Protein AF-A0PUN0-F1 (afdb_monomer)

Secondary structure (DSSP, 8-state):
----HHHHHHHHHHTHHHHHHHHHHHHHHHHHHHHHHHHHHT-S---HHHHHHHHHHHHHHHHHHHHHHHHHHTSSSTTHHHHHHHHHHHHHHHHHHHHHHHHHHHH-TTTS-TTHHHHHHHHHHHHHHHHHHHHHHHHHHHHT-HHHHHHHHHHHHHHHHHHHHHHHHHHTTSSSTTSSS--

Mean predicted aligned error: 10.59 Å

Foldseek 3Di:
DDPDPVVVVVVCVVCVLLVLLVVLLVLLLVLLVVLVVLLQVQWPDDDPVLVVLVVVLVVLSVCLNVLSNQCSVPLDDPCNLVSLLSNLVSLLSNLQSQLVSLVVCLVPCNTGPPVSSVVSVVSNVVSVVLSVVSVVLSVVCSPPPSNVSVVVSSVSSVVSSVVVVVCVVVVVVPPVVPPPPPD

Sequence (183 aa):
MPESSNDLGGALLRSWPAFLAYLVSFVFIGSSWLAHTRLTVALVTADEVFNTMNLLLLLLVTFLPFSSALMSHYLVGPGQRLAVGLFGVNVTLATAASAVLASYGRHKSELSSAKDRATLAEIAQSRWMFSALMGLSVVVVVLLLPSVAVAFYLLLSALMLMRPLRILTLGGRRQDDTGENGA

pLDDT: mean 74.92, std 11.13, range [45.47, 91.62]

Nearest PDB structures (foldseek):
  5vre-assembly1_D  TM=8.981E-01  e=1.022E-04  Chamaesiphon minutus PCC 6605
  3ma9-assembly1_A  TM=4.683E-01  e=5.829E-01  Human immunodeficiency virus 1
  8zrk-assembly1_R  TM=5.215E-01  e=7.867E-01  Homo sapiens
  8jmt-assembly1_A  TM=3.632E-01  e=8.695E-01  Homo sapiens

InterPro domains:
  IPR010617 Endosomal/lysosomal proton channel TMEM175-like [PF06736] (5-65)

Organism: Mycobacterium ulcerans (strain Agy99) (NCBI:txid362242)

Radius of gyration: 20.22 Å; Cα contacts (8 Å, |Δi|>4): 154; chains: 1; bounding box: 58×39×68 Å

Solvent-accessible surface area (backbone atoms only — not comparable to full-atom values): 9705 Å² total; per-residue (Å²): 132,87,83,51,71,70,55,55,53,53,50,51,64,72,40,45,62,56,53,51,38,48,52,53,38,52,47,47,48,50,48,50,48,56,51,47,52,56,52,56,71,45,38,78,52,82,55,74,65,58,53,53,53,46,50,57,30,48,52,37,52,69,43,40,57,57,31,36,50,46,24,55,72,26,64,73,63,94,56,25,51,59,25,47,39,49,29,34,50,43,54,19,49,31,32,39,44,51,15,48,53,27,49,50,43,42,70,40,65,83,23,24,52,83,80,38,32,58,58,28,46,53,52,15,51,56,24,42,54,50,17,51,55,37,48,51,45,38,58,53,21,61,74,72,44,58,71,61,36,54,58,49,53,52,50,53,51,55,55,59,48,51,58,64,52,52,51,60,66,54,59,68,65,66,66,66,78,75,70,78,86,82,128

Structure (mmCIF, N/CA/C/O backbone):
data_AF-A0PUN0-F1
#
_entry.id   AF-A0PUN0-F1
#
loop_
_atom_site.group_PDB
_atom_site.id
_atom_site.type_symbol
_atom_site.label_atom_id
_atom_site.label_alt_id
_atom_site.label_comp_id
_atom_site.label_asym_id
_atom_site.label_entity_id
_atom_site.label_seq_id
_atom_site.pdbx_PDB_ins_code
_atom_site.Cartn_x
_atom_site.Cartn_y
_atom_site.Cartn_z
_atom_site.occupancy
_atom_site.B_iso_or_equiv
_atom_site.auth_seq_id
_atom_site.auth_comp_id
_atom_site.auth_asym_id
_atom_site.auth_atom_id
_atom_site.pdbx_PDB_model_num
ATOM 1 N N . MET A 1 1 ? 37.639 -19.410 -11.814 1.00 45.47 1 MET A N 1
ATOM 2 C CA . MET A 1 1 ? 38.134 -18.142 -12.396 1.00 45.47 1 MET A CA 1
ATOM 3 C C . MET A 1 1 ? 37.864 -17.037 -11.379 1.00 45.47 1 MET A C 1
ATOM 5 O O . MET A 1 1 ? 36.827 -17.131 -10.732 1.00 45.47 1 MET A O 1
ATOM 9 N N . PRO A 1 2 ? 38.784 -16.087 -11.135 1.00 46.28 2 PRO A N 1
ATOM 10 C CA . PRO A 1 2 ? 38.632 -15.110 -10.062 1.00 46.28 2 PRO A CA 1
ATOM 11 C C . PRO A 1 2 ? 37.695 -13.985 -10.521 1.00 46.28 2 PRO A C 1
ATOM 13 O O . PRO A 1 2 ? 38.111 -13.071 -11.226 1.00 46.28 2 PRO A O 1
ATOM 16 N N . GLU A 1 3 ? 36.423 -14.072 -10.141 1.00 54.97 3 GLU A N 1
ATOM 17 C CA . GLU A 1 3 ? 35.443 -12.988 -10.272 1.00 54.97 3 GLU A CA 1
ATOM 18 C C . GLU A 1 3 ? 35.856 -11.867 -9.310 1.00 54.97 3 GLU A C 1
ATOM 20 O O . GLU A 1 3 ? 35.569 -11.883 -8.112 1.00 54.97 3 GLU A O 1
ATOM 25 N N . SER A 1 4 ? 36.675 -10.951 -9.823 1.00 56.03 4 SER A N 1
ATOM 26 C CA . SER A 1 4 ? 37.220 -9.827 -9.072 1.00 56.03 4 SER A CA 1
ATOM 27 C C . SER A 1 4 ? 36.092 -8.961 -8.507 1.00 56.03 4 SER A C 1
ATOM 29 O O . SER A 1 4 ? 35.119 -8.664 -9.192 1.00 56.03 4 SER A O 1
ATOM 31 N N . SER A 1 5 ? 36.251 -8.494 -7.276 1.00 57.38 5 SER A N 1
ATOM 32 C CA . SER A 1 5 ? 35.376 -7.548 -6.570 1.00 57.38 5 SER A CA 1
ATOM 33 C C . SER A 1 5 ? 34.945 -6.311 -7.387 1.00 57.38 5 SER A C 1
ATOM 35 O O . SER A 1 5 ? 33.897 -5.731 -7.101 1.00 57.38 5 SER A O 1
ATOM 37 N N . ASN A 1 6 ? 35.697 -5.939 -8.430 1.00 57.78 6 ASN A N 1
ATOM 38 C CA . ASN A 1 6 ? 35.328 -4.893 -9.391 1.00 57.78 6 ASN A CA 1
ATOM 39 C C . ASN A 1 6 ? 34.120 -5.253 -10.275 1.00 57.78 6 ASN A C 1
ATOM 41 O O . ASN A 1 6 ? 33.371 -4.355 -10.661 1.00 57.78 6 ASN A O 1
ATOM 45 N N . ASP A 1 7 ? 33.890 -6.534 -10.565 1.00 68.50 7 ASP A N 1
ATOM 46 C CA . ASP A 1 7 ? 32.735 -6.974 -11.354 1.00 68.50 7 ASP A CA 1
ATOM 47 C C . ASP A 1 7 ? 31.463 -7.039 -10.495 1.00 68.50 7 ASP A C 1
ATOM 49 O O . ASP A 1 7 ? 30.387 -6.636 -10.934 1.00 68.50 7 ASP A O 1
ATOM 53 N N . LEU A 1 8 ? 31.601 -7.395 -9.210 1.00 71.38 8 LEU A N 1
ATOM 54 C CA . LEU A 1 8 ? 30.494 -7.360 -8.250 1.00 71.38 8 LEU A CA 1
ATOM 55 C C . LEU A 1 8 ? 29.984 -5.927 -8.033 1.00 71.38 8 LEU A C 1
ATOM 57 O O . LEU A 1 8 ? 28.776 -5.692 -8.037 1.00 71.38 8 LEU A O 1
ATOM 61 N N . GLY A 1 9 ? 30.896 -4.956 -7.898 1.00 74.69 9 GLY A N 1
ATOM 62 C CA . GLY A 1 9 ? 30.543 -3.538 -7.791 1.00 74.69 9 GLY A CA 1
ATOM 63 C C . GLY A 1 9 ? 29.802 -3.028 -9.031 1.00 74.69 9 GLY A C 1
ATOM 64 O O . GLY A 1 9 ? 28.746 -2.405 -8.908 1.00 74.69 9 GLY A O 1
ATOM 65 N N . GLY A 1 10 ? 30.293 -3.358 -10.230 1.00 76.25 10 GLY A N 1
ATOM 66 C CA . GLY A 1 10 ? 29.625 -3.031 -11.494 1.00 76.25 10 GLY A CA 1
ATOM 67 C C . GLY A 1 10 ? 28.279 -3.746 -11.684 1.00 76.25 10 GLY A C 1
ATOM 68 O O . GLY A 1 10 ? 27.340 -3.172 -12.241 1.00 76.25 10 GLY A O 1
ATOM 69 N N . ALA A 1 11 ? 28.143 -4.983 -11.205 1.00 70.69 11 ALA A N 1
ATOM 70 C CA . ALA A 1 11 ? 26.890 -5.738 -11.215 1.00 70.69 11 ALA A CA 1
ATOM 71 C C . ALA A 1 11 ? 25.849 -5.155 -10.241 1.00 70.69 11 ALA A C 1
ATOM 73 O O . ALA A 1 11 ? 24.676 -5.030 -10.605 1.00 70.69 11 ALA A O 1
ATOM 74 N N . LEU A 1 12 ? 26.269 -4.717 -9.049 1.00 71.69 12 LEU A N 1
ATOM 75 C CA . LEU A 1 12 ? 25.433 -3.983 -8.088 1.00 71.69 12 LEU A CA 1
ATOM 76 C C . LEU A 1 12 ? 24.961 -2.645 -8.662 1.00 71.69 12 LEU A C 1
ATOM 78 O O . LEU A 1 12 ? 23.770 -2.340 -8.606 1.00 71.69 12 LEU A O 1
ATOM 82 N N . LEU A 1 13 ? 25.869 -1.888 -9.286 1.00 76.75 13 LEU A N 1
ATOM 83 C CA . LEU A 1 13 ? 25.542 -0.640 -9.978 1.00 76.75 13 LEU A CA 1
ATOM 84 C C . LEU A 1 13 ? 24.578 -0.858 -11.143 1.00 76.75 13 LEU A C 1
ATOM 86 O O . LEU A 1 13 ? 23.708 -0.026 -11.336 1.00 76.75 13 LEU A O 1
ATOM 90 N N . ARG A 1 14 ? 24.660 -1.964 -11.891 1.00 77.31 14 ARG A N 1
ATOM 91 C CA . ARG A 1 14 ? 23.664 -2.308 -12.929 1.00 77.31 14 ARG A CA 1
ATOM 92 C C . ARG A 1 14 ? 22.321 -2.765 -12.348 1.00 77.31 14 ARG A C 1
ATOM 94 O O . ARG A 1 14 ? 21.286 -2.547 -12.970 1.00 77.31 14 ARG A O 1
ATOM 101 N N . SER A 1 15 ? 22.326 -3.334 -11.144 1.00 75.94 15 SER A N 1
ATOM 102 C CA . SER A 1 15 ? 21.133 -3.837 -10.443 1.00 75.94 15 SER A CA 1
ATOM 103 C C . SER A 1 15 ? 20.442 -2.787 -9.563 1.00 75.94 15 SER A C 1
ATOM 105 O O . SER A 1 15 ? 19.455 -3.091 -8.889 1.00 75.94 15 SER A O 1
ATOM 107 N N . TRP A 1 16 ? 20.917 -1.538 -9.577 1.00 75.94 16 TRP A N 1
ATOM 108 C CA . TRP A 1 16 ? 20.378 -0.445 -8.766 1.00 75.94 16 TRP A CA 1
ATOM 109 C C . TRP A 1 16 ? 18.847 -0.242 -8.869 1.00 75.94 16 TRP A C 1
ATOM 111 O O . TRP A 1 16 ? 18.239 0.028 -7.829 1.00 75.94 16 TRP A O 1
ATOM 121 N N . PRO A 1 17 ? 18.166 -0.434 -10.026 1.00 70.88 17 PRO A N 1
ATOM 122 C CA . PRO A 1 17 ? 16.714 -0.267 -10.107 1.00 70.88 17 PRO A CA 1
ATOM 123 C C . PRO A 1 17 ? 15.969 -1.396 -9.388 1.00 70.88 17 PRO A C 1
ATOM 125 O O . PRO A 1 17 ? 14.925 -1.165 -8.780 1.00 70.88 17 PRO A O 1
ATOM 128 N N . ALA A 1 18 ? 16.520 -2.614 -9.416 1.00 71.94 18 ALA A N 1
ATOM 129 C CA . ALA A 1 18 ? 15.968 -3.755 -8.694 1.00 71.94 18 ALA A CA 1
ATOM 130 C C . ALA A 1 18 ? 16.114 -3.565 -7.178 1.00 71.94 18 ALA A C 1
ATOM 132 O O . ALA A 1 18 ? 15.170 -3.826 -6.433 1.00 71.94 18 ALA A O 1
ATOM 133 N N . PHE A 1 19 ? 17.251 -3.028 -6.723 1.00 75.44 19 PHE A N 1
ATOM 134 C CA . PHE A 1 19 ? 17.443 -2.662 -5.318 1.00 75.44 19 PHE A CA 1
ATOM 135 C C . PHE A 1 19 ? 16.469 -1.562 -4.867 1.00 75.44 19 PHE A C 1
ATOM 137 O O . PHE A 1 19 ? 15.871 -1.667 -3.795 1.00 75.44 19 PHE A O 1
ATOM 144 N N . LEU A 1 20 ? 16.238 -0.541 -5.701 1.00 71.12 20 LEU A N 1
ATOM 145 C CA . LEU A 1 20 ? 15.250 0.506 -5.426 1.00 71.12 20 LEU A CA 1
ATOM 146 C C . LEU A 1 20 ? 13.829 -0.074 -5.315 1.00 71.12 20 LEU A C 1
ATOM 148 O O . LEU A 1 20 ? 13.101 0.247 -4.375 1.00 71.12 20 LEU A O 1
ATOM 152 N N . ALA A 1 21 ? 13.444 -0.958 -6.241 1.00 70.38 21 ALA A N 1
ATOM 153 C CA . ALA A 1 21 ? 12.147 -1.634 -6.224 1.00 70.38 21 ALA A CA 1
ATOM 154 C C . ALA A 1 21 ? 11.970 -2.514 -4.975 1.00 70.38 21 ALA A C 1
ATOM 156 O O . ALA A 1 21 ? 10.902 -2.501 -4.353 1.00 70.38 21 ALA A O 1
ATOM 157 N N . TYR A 1 22 ? 13.024 -3.227 -4.567 1.00 76.75 22 TYR A N 1
ATOM 158 C CA . TYR A 1 22 ? 13.056 -3.973 -3.310 1.00 76.75 22 TYR A CA 1
ATOM 159 C C . TYR A 1 22 ? 12.836 -3.051 -2.105 1.00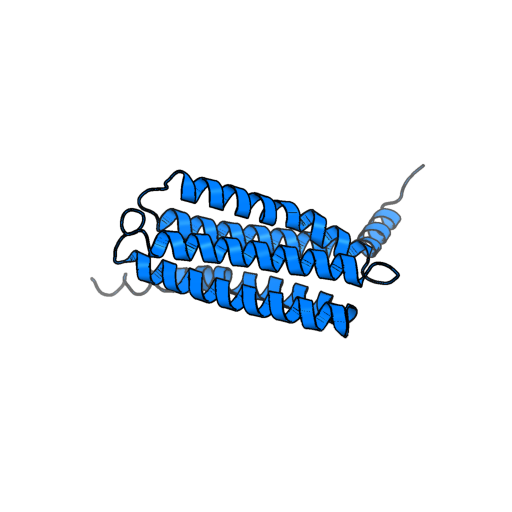 76.75 22 TYR A C 1
ATOM 161 O O . TYR A 1 22 ? 11.940 -3.306 -1.298 1.00 76.75 22 TYR A O 1
ATOM 169 N N . LEU A 1 23 ? 13.588 -1.949 -2.010 1.00 74.75 23 LEU A N 1
ATOM 170 C CA . LEU A 1 23 ? 13.484 -1.004 -0.897 1.00 74.75 23 LEU A CA 1
ATOM 171 C C . LEU A 1 23 ? 12.075 -0.407 -0.799 1.00 74.75 23 LEU A C 1
ATOM 173 O O . LEU A 1 23 ? 11.497 -0.368 0.284 1.00 74.75 23 LEU A O 1
ATOM 177 N N . VAL A 1 24 ? 11.484 -0.010 -1.927 1.00 70.00 24 VAL A N 1
ATOM 178 C CA . VAL A 1 24 ? 10.106 0.511 -1.985 1.00 70.00 24 VAL A CA 1
ATOM 179 C C . VAL A 1 24 ? 9.090 -0.538 -1.540 1.00 70.00 24 VAL A C 1
ATOM 181 O O . VAL A 1 24 ? 8.163 -0.223 -0.793 1.00 70.00 24 VAL A O 1
ATOM 184 N N . SER A 1 25 ? 9.275 -1.791 -1.954 1.00 70.19 25 SER A N 1
ATOM 185 C CA . SER A 1 25 ? 8.401 -2.895 -1.544 1.00 70.19 25 SER A CA 1
ATOM 186 C C . SER A 1 25 ? 8.483 -3.127 -0.038 1.00 70.19 25 SER A C 1
ATOM 188 O O . SER A 1 25 ? 7.451 -3.190 0.627 1.00 70.19 25 SER A O 1
ATOM 190 N N . PHE A 1 26 ? 9.696 -3.172 0.521 1.00 78.62 26 PHE A N 1
ATOM 191 C CA . PHE A 1 26 ? 9.921 -3.306 1.961 1.00 78.62 26 PHE A CA 1
ATOM 192 C C . PHE A 1 26 ? 9.249 -2.175 2.747 1.00 78.62 26 PHE A C 1
ATOM 194 O O . PHE A 1 26 ? 8.534 -2.411 3.719 1.00 78.62 26 PHE A O 1
ATOM 201 N N . VAL A 1 27 ? 9.419 -0.943 2.275 1.00 72.50 27 VAL A N 1
ATOM 202 C CA . VAL A 1 27 ? 8.797 0.264 2.822 1.00 72.50 27 VAL A CA 1
ATOM 203 C C . VAL A 1 27 ? 7.274 0.180 2.842 1.00 72.50 27 VAL A C 1
ATOM 205 O O . VAL A 1 27 ? 6.636 0.523 3.846 1.00 72.50 27 VAL A O 1
ATOM 208 N N . PHE A 1 28 ? 6.680 -0.281 1.745 1.00 71.56 28 PHE A N 1
ATOM 209 C CA . PHE A 1 28 ? 5.236 -0.408 1.630 1.00 71.56 28 PHE A CA 1
ATOM 210 C C . PHE A 1 28 ? 4.702 -1.500 2.560 1.00 71.56 28 PHE A C 1
ATOM 212 O O . PHE A 1 28 ? 3.714 -1.283 3.271 1.00 71.56 28 PHE A O 1
ATOM 219 N N . ILE A 1 29 ? 5.372 -2.655 2.587 1.00 75.44 29 ILE A N 1
ATOM 220 C CA . ILE A 1 29 ? 5.030 -3.776 3.465 1.00 75.44 29 ILE A CA 1
ATOM 221 C C . ILE A 1 29 ? 5.124 -3.330 4.927 1.00 75.44 29 ILE A C 1
ATOM 223 O O . ILE A 1 29 ? 4.160 -3.493 5.672 1.00 75.44 29 ILE A O 1
ATOM 227 N N . GLY A 1 30 ? 6.218 -2.675 5.323 1.00 76.62 30 GLY A N 1
ATOM 228 C CA . GLY A 1 30 ? 6.406 -2.162 6.682 1.00 76.62 30 GLY A CA 1
ATOM 229 C C . GLY A 1 30 ? 5.358 -1.118 7.080 1.00 76.62 30 GLY A C 1
ATOM 230 O O . GLY A 1 30 ? 4.796 -1.183 8.172 1.00 76.62 30 GLY A O 1
ATOM 231 N N . SER A 1 31 ? 5.017 -0.194 6.179 1.00 69.06 31 SER A N 1
ATOM 232 C CA . SER A 1 31 ? 3.969 0.813 6.420 1.00 69.06 31 SER A CA 1
ATOM 233 C C . SER A 1 31 ? 2.574 0.190 6.546 1.00 69.06 31 SER A C 1
ATOM 235 O O . SER A 1 31 ? 1.749 0.650 7.341 1.00 69.06 31 SER A O 1
ATOM 237 N N . SER A 1 32 ? 2.293 -0.850 5.758 1.00 70.00 32 SER A N 1
ATOM 238 C CA . SER A 1 32 ? 1.041 -1.609 5.830 1.00 70.00 32 SER A CA 1
ATOM 239 C C . SER A 1 32 ? 0.964 -2.407 7.127 1.00 70.00 32 SER A C 1
ATOM 241 O O . SER A 1 32 ? -0.063 -2.363 7.799 1.00 70.00 32 SER A O 1
ATOM 243 N N . TRP A 1 33 ? 2.070 -3.032 7.537 1.00 77.81 33 TRP A N 1
ATOM 244 C CA . TRP A 1 33 ? 2.170 -3.757 8.799 1.00 77.81 33 TRP A CA 1
ATOM 245 C C . TRP A 1 33 ? 1.983 -2.834 10.007 1.00 77.81 33 TRP A C 1
ATOM 247 O O . TRP A 1 33 ? 1.144 -3.113 10.851 1.00 77.81 33 TRP A O 1
ATOM 257 N N . LEU A 1 34 ? 2.658 -1.680 10.057 1.00 74.44 34 LEU A N 1
ATOM 258 C CA . LEU A 1 34 ? 2.481 -0.706 11.145 1.00 74.44 34 LEU A CA 1
ATOM 259 C C . LEU A 1 34 ? 1.035 -0.209 11.264 1.00 74.44 34 LEU A C 1
ATOM 261 O O . LEU A 1 34 ? 0.526 -0.023 12.369 1.00 74.44 34 LEU A O 1
ATOM 265 N N . ALA A 1 35 ? 0.365 0.024 10.135 1.00 68.56 35 ALA A N 1
ATOM 266 C CA . ALA A 1 35 ? -1.035 0.430 10.144 1.00 68.56 35 ALA A CA 1
ATOM 267 C C . ALA A 1 35 ? -1.971 -0.709 10.551 1.00 68.56 35 ALA A C 1
ATOM 269 O O . ALA A 1 35 ? -2.920 -0.459 11.289 1.00 68.56 35 ALA A O 1
ATOM 270 N N . HIS A 1 36 ? -1.682 -1.938 10.123 1.00 73.25 36 HIS A N 1
ATOM 271 C CA . HIS A 1 36 ? -2.394 -3.121 10.584 1.00 73.25 36 HIS A CA 1
ATOM 272 C C . HIS A 1 36 ? -2.214 -3.309 12.094 1.00 73.25 36 HIS A C 1
ATOM 274 O O . HIS A 1 36 ? -3.201 -3.453 12.792 1.00 73.25 36 HIS A O 1
ATOM 280 N N . THR A 1 37 ? -1.005 -3.192 12.644 1.00 78.50 37 THR A N 1
ATOM 281 C CA . THR A 1 37 ? -0.780 -3.308 14.094 1.00 78.50 37 THR A CA 1
ATOM 282 C C . THR A 1 37 ? -1.573 -2.262 14.878 1.00 78.50 37 THR A C 1
ATOM 284 O O . THR A 1 37 ? -2.188 -2.592 15.886 1.00 78.50 37 THR A O 1
ATOM 287 N N . ARG A 1 38 ? -1.641 -1.011 14.400 1.00 71.19 38 ARG A N 1
ATOM 288 C CA . ARG A 1 38 ? -2.495 0.026 15.014 1.00 71.19 38 ARG A CA 1
ATOM 289 C C . ARG A 1 38 ? -3.979 -0.324 14.944 1.00 71.19 38 ARG A C 1
ATOM 291 O O . ARG A 1 38 ? -4.703 -0.065 15.896 1.00 71.19 38 ARG A O 1
ATOM 298 N N . LEU A 1 39 ? -4.412 -0.907 13.828 1.00 70.50 39 LEU A N 1
ATOM 299 C CA . LEU A 1 39 ? -5.765 -1.415 13.662 1.00 70.50 39 LEU A CA 1
ATOM 300 C C . LEU A 1 39 ? -6.046 -2.537 14.671 1.00 70.50 39 LEU A C 1
ATOM 302 O O . LEU A 1 39 ? -7.041 -2.467 15.373 1.00 70.50 39 LEU A O 1
ATOM 306 N N . THR A 1 40 ? -5.158 -3.527 14.789 1.00 74.00 40 THR A N 1
ATOM 307 C CA . THR A 1 40 ? -5.319 -4.671 15.696 1.00 74.00 40 THR A CA 1
ATOM 308 C C . THR A 1 40 ? -5.303 -4.255 17.164 1.00 74.00 40 THR A C 1
ATOM 310 O O . THR A 1 40 ? -6.089 -4.779 17.939 1.00 74.00 40 THR A O 1
ATOM 313 N N . VAL A 1 41 ? -4.468 -3.283 17.546 1.00 77.12 41 VAL A N 1
ATOM 314 C CA . VAL A 1 41 ? -4.442 -2.724 18.913 1.00 77.12 41 VAL A CA 1
ATOM 315 C C . VAL A 1 41 ? -5.737 -1.978 19.254 1.00 77.12 41 VAL A C 1
ATOM 317 O O . VAL A 1 41 ? -6.135 -1.948 20.413 1.00 77.12 41 VAL A O 1
ATOM 320 N N . ALA A 1 42 ? -6.408 -1.393 18.259 1.00 69.69 42 ALA A N 1
ATOM 321 C CA . ALA A 1 42 ? -7.696 -0.722 18.431 1.00 69.69 42 ALA A CA 1
ATOM 322 C C . ALA A 1 42 ? -8.898 -1.691 18.470 1.00 69.69 42 ALA A C 1
ATOM 324 O O . ALA A 1 42 ? -10.029 -1.249 18.688 1.00 69.69 42 ALA A O 1
ATOM 325 N N . LEU A 1 43 ? -8.680 -2.991 18.229 1.00 74.75 43 LEU A N 1
ATOM 326 C CA . LEU A 1 43 ? -9.730 -4.006 18.256 1.00 74.75 43 LEU A CA 1
ATOM 327 C C . LEU A 1 43 ? -9.786 -4.698 19.621 1.00 74.75 43 LEU A C 1
ATOM 329 O O . LEU A 1 43 ? -8.775 -5.152 20.148 1.00 74.75 43 LEU A O 1
ATOM 333 N N . VAL A 1 44 ? -10.995 -4.822 20.169 1.00 74.12 44 VAL A N 1
ATOM 334 C CA . VAL A 1 44 ? -11.275 -5.539 21.426 1.00 74.12 44 VAL A CA 1
ATOM 335 C C . VAL A 1 44 ? -11.395 -7.048 21.184 1.00 74.12 44 VAL A C 1
ATOM 337 O O . VAL A 1 44 ? -11.055 -7.860 22.039 1.00 74.12 44 VAL A O 1
ATOM 340 N N . THR A 1 45 ? -11.883 -7.449 20.011 1.00 74.44 45 THR A N 1
ATOM 341 C CA . THR A 1 45 ? -12.021 -8.842 19.561 1.00 74.44 45 THR A CA 1
ATOM 342 C C . THR A 1 45 ? -11.969 -8.859 18.032 1.00 74.44 45 THR A C 1
ATOM 344 O O . THR A 1 45 ? -12.287 -7.852 17.401 1.00 74.44 45 THR A O 1
ATOM 347 N N . ALA A 1 46 ? -11.552 -9.976 17.430 1.00 77.62 46 ALA A N 1
ATOM 348 C CA . ALA A 1 46 ? -11.582 -10.203 15.985 1.00 77.62 46 ALA A CA 1
ATOM 349 C C . ALA A 1 46 ? -12.486 -11.404 15.671 1.00 77.62 46 ALA A C 1
ATOM 351 O O . ALA A 1 46 ? -12.325 -12.466 16.269 1.00 77.62 46 ALA A O 1
ATOM 352 N N . ASP A 1 47 ? -13.434 -11.232 14.748 1.00 83.44 47 ASP A N 1
ATOM 353 C CA . ASP A 1 47 ? -14.310 -12.306 14.273 1.00 83.44 47 ASP A CA 1
ATOM 354 C C . ASP A 1 47 ? -13.725 -13.018 13.034 1.00 83.44 47 ASP A C 1
ATOM 356 O O . ASP A 1 47 ? -12.729 -12.590 12.442 1.00 83.44 47 ASP A O 1
ATOM 360 N N . GLU A 1 48 ? -14.336 -14.133 12.626 1.00 86.50 48 GLU A N 1
ATOM 361 C CA . GLU A 1 48 ? -13.869 -14.922 11.473 1.00 86.50 48 GLU A CA 1
ATOM 362 C C . GLU A 1 48 ? -13.903 -14.134 10.152 1.00 86.50 48 GLU A C 1
ATOM 364 O O . GLU A 1 48 ? -13.040 -14.317 9.287 1.00 86.50 48 GLU A O 1
ATOM 369 N N . VAL A 1 49 ? -14.860 -13.211 10.008 1.00 86.88 49 VAL A N 1
ATOM 370 C CA . VAL A 1 49 ? -14.979 -12.336 8.833 1.00 86.88 49 VAL A CA 1
ATOM 371 C C . VAL A 1 49 ? -13.780 -11.397 8.758 1.00 86.88 49 VAL A C 1
ATOM 373 O O . VAL A 1 49 ? -13.125 -11.328 7.717 1.00 86.88 49 VAL A O 1
ATOM 376 N N . PHE A 1 50 ? -13.438 -10.732 9.863 1.00 85.56 50 PHE A N 1
ATOM 377 C CA . PHE A 1 50 ? -12.277 -9.855 9.950 1.00 85.56 50 PHE A CA 1
ATOM 378 C C . PHE A 1 50 ? -10.985 -10.597 9.591 1.00 85.56 50 PHE A C 1
ATOM 380 O O . PHE A 1 50 ? -10.199 -10.111 8.775 1.00 85.56 50 PHE A O 1
ATOM 387 N N . ASN A 1 51 ? -10.794 -11.804 10.130 1.00 85.88 51 ASN A N 1
ATOM 388 C CA . ASN A 1 51 ? -9.622 -12.624 9.820 1.00 85.88 51 ASN A CA 1
ATOM 389 C C . ASN A 1 51 ? -9.570 -13.045 8.345 1.00 85.88 51 ASN A C 1
ATOM 391 O O . ASN A 1 51 ? -8.502 -13.006 7.735 1.00 85.88 51 ASN A O 1
ATOM 395 N N . THR A 1 52 ? -10.708 -13.377 7.736 1.00 89.25 52 THR A N 1
ATOM 396 C CA . THR A 1 52 ? -10.771 -13.720 6.306 1.00 89.25 52 THR A CA 1
ATOM 397 C C . THR A 1 52 ? -10.406 -12.524 5.425 1.00 89.25 52 THR A C 1
ATOM 399 O O . THR A 1 52 ? -9.612 -12.651 4.491 1.00 89.25 52 THR A O 1
ATOM 402 N N . MET A 1 53 ? -10.918 -11.332 5.744 1.00 87.12 53 MET A N 1
ATOM 403 C CA . MET A 1 53 ? -10.537 -10.104 5.037 1.00 87.12 53 MET A CA 1
ATOM 404 C C . MET A 1 53 ? -9.053 -9.777 5.236 1.00 87.12 53 MET A C 1
ATOM 406 O O . MET A 1 53 ? -8.389 -9.314 4.307 1.00 87.12 53 MET A O 1
ATOM 410 N N . ASN A 1 54 ? -8.515 -10.049 6.426 1.00 87.06 54 ASN A N 1
ATOM 411 C CA . ASN A 1 54 ? -7.094 -9.895 6.699 1.00 87.06 54 ASN A CA 1
ATOM 412 C C . ASN A 1 54 ? -6.237 -10.842 5.844 1.00 87.06 54 ASN A C 1
ATOM 414 O O . ASN A 1 54 ? -5.218 -10.416 5.312 1.00 87.06 54 ASN A O 1
ATOM 418 N N . LEU A 1 55 ? -6.658 -12.091 5.630 1.00 89.38 55 LEU A N 1
ATOM 419 C CA . LEU A 1 55 ? -5.956 -13.004 4.719 1.00 89.38 55 LEU A CA 1
ATOM 420 C C . LEU A 1 55 ? -5.927 -12.473 3.278 1.00 89.38 55 LEU A C 1
ATOM 422 O O . LEU A 1 55 ? -4.890 -12.557 2.620 1.00 89.38 55 LEU A O 1
ATOM 426 N N . LEU A 1 56 ? -7.020 -11.868 2.801 1.00 90.94 56 LEU A N 1
ATOM 427 C CA . LEU A 1 56 ? -7.051 -11.214 1.485 1.00 90.94 56 LEU A CA 1
ATOM 428 C C . LEU A 1 56 ? -6.103 -10.009 1.418 1.00 90.94 56 LEU A C 1
ATOM 430 O O . LEU A 1 56 ? -5.399 -9.832 0.424 1.00 90.94 56 LEU A O 1
ATOM 434 N N . LEU A 1 57 ? -6.044 -9.198 2.477 1.00 87.81 57 LEU A N 1
ATOM 435 C CA . LEU A 1 57 ? -5.067 -8.115 2.579 1.00 87.81 57 LEU A CA 1
ATOM 436 C C . LEU A 1 57 ? -3.634 -8.663 2.546 1.00 87.81 57 LEU A C 1
ATOM 438 O O . LEU A 1 57 ? -2.802 -8.142 1.804 1.00 87.81 57 LEU A O 1
ATOM 442 N N . LEU A 1 58 ? -3.347 -9.717 3.313 1.00 88.62 58 LEU A N 1
ATOM 443 C CA . LEU A 1 58 ? -2.027 -10.343 3.358 1.00 88.62 58 LEU A CA 1
ATOM 444 C C . LEU A 1 58 ? -1.615 -10.889 1.994 1.00 88.62 58 LEU A C 1
ATOM 446 O O . LEU A 1 58 ? -0.479 -10.659 1.595 1.00 88.62 58 LEU A O 1
ATOM 450 N N . LEU A 1 59 ? -2.527 -11.528 1.258 1.00 90.31 59 LEU A N 1
ATOM 451 C CA . LEU A 1 59 ? -2.283 -11.980 -0.113 1.00 90.31 59 LEU A CA 1
ATOM 452 C C . LEU A 1 59 ? -1.824 -10.828 -1.020 1.00 90.31 59 LEU A C 1
ATOM 454 O O . LEU A 1 59 ? -0.834 -10.954 -1.735 1.00 90.31 59 LEU A O 1
ATOM 458 N N . LEU A 1 60 ? -2.518 -9.690 -0.979 1.00 90.38 60 LEU A N 1
ATOM 459 C CA . LEU A 1 60 ? -2.168 -8.526 -1.801 1.00 90.38 60 LEU A CA 1
ATOM 460 C C . LEU A 1 60 ? -0.822 -7.927 -1.379 1.00 90.38 60 LEU A C 1
ATOM 462 O O . LEU A 1 60 ? 0.012 -7.597 -2.222 1.00 90.38 60 LEU A O 1
ATOM 466 N N . VAL A 1 61 ? -0.579 -7.833 -0.070 1.00 86.12 61 VAL A N 1
ATOM 467 C CA . VAL A 1 61 ? 0.674 -7.304 0.479 1.00 86.12 61 VAL A CA 1
ATOM 468 C C . VAL A 1 61 ? 1.864 -8.197 0.117 1.00 86.12 61 VAL A C 1
ATOM 470 O O . VAL A 1 61 ? 2.908 -7.681 -0.284 1.00 86.12 61 VAL A O 1
ATOM 473 N N . THR A 1 62 ? 1.724 -9.521 0.200 1.00 86.56 62 THR A N 1
ATOM 474 C CA . THR A 1 62 ? 2.792 -10.461 -0.178 1.00 86.56 62 THR A CA 1
ATOM 475 C C . THR A 1 62 ? 2.976 -10.577 -1.690 1.00 86.56 62 THR A C 1
ATOM 477 O O . THR A 1 62 ? 4.053 -10.965 -2.136 1.00 86.56 62 THR A O 1
ATOM 480 N N . PHE A 1 63 ? 1.983 -10.178 -2.490 1.00 89.19 63 PHE A N 1
ATOM 481 C CA . PHE A 1 63 ? 2.091 -10.092 -3.949 1.00 89.19 63 PHE A CA 1
ATOM 482 C C . PHE A 1 63 ? 2.834 -8.830 -4.433 1.00 89.19 63 PHE A C 1
ATOM 484 O O . PHE A 1 63 ? 3.296 -8.768 -5.576 1.00 89.19 63 PHE A O 1
ATOM 491 N N . LEU A 1 64 ? 3.004 -7.812 -3.580 1.00 84.12 64 LEU A N 1
ATOM 492 C CA . LEU A 1 64 ? 3.682 -6.563 -3.954 1.00 84.12 64 LEU A CA 1
ATOM 493 C C . LEU A 1 64 ? 5.115 -6.739 -4.461 1.00 84.12 64 LEU A C 1
ATOM 495 O O . LEU A 1 64 ? 5.378 -6.195 -5.534 1.00 84.12 64 LEU A O 1
ATOM 499 N N . PRO A 1 65 ? 6.009 -7.497 -3.791 1.00 80.62 65 PRO A N 1
ATOM 500 C CA . PRO A 1 65 ? 7.375 -7.722 -4.265 1.00 80.62 65 PRO A CA 1
ATOM 501 C C . PRO A 1 65 ? 7.429 -8.312 -5.673 1.00 80.62 65 PRO A C 1
ATOM 503 O O . PRO A 1 65 ? 8.281 -7.936 -6.471 1.00 80.62 65 PRO A O 1
ATOM 506 N N . PHE A 1 66 ? 6.497 -9.211 -5.998 1.00 86.31 66 PHE A N 1
ATOM 507 C CA . PHE A 1 66 ? 6.391 -9.766 -7.342 1.00 86.31 66 PHE A CA 1
ATOM 508 C C . PHE A 1 66 ? 5.996 -8.680 -8.350 1.00 86.31 66 PHE A C 1
ATOM 510 O O . PHE A 1 66 ? 6.678 -8.480 -9.354 1.00 86.31 66 PHE A O 1
ATOM 517 N N . SER A 1 67 ? 4.920 -7.937 -8.071 1.00 86.62 67 SER A N 1
ATOM 518 C CA . SER A 1 67 ? 4.422 -6.908 -8.992 1.00 86.62 67 SER A CA 1
ATOM 519 C C . SER A 1 67 ? 5.402 -5.738 -9.187 1.00 86.62 67 SER A C 1
ATOM 521 O O . SER A 1 67 ? 5.519 -5.212 -10.293 1.00 86.62 67 SER A O 1
ATOM 523 N N . SER A 1 68 ? 6.150 -5.356 -8.148 1.00 81.50 68 SER A N 1
ATOM 524 C CA . SER A 1 68 ? 7.158 -4.294 -8.212 1.00 81.50 68 SER A CA 1
ATOM 525 C C . SER A 1 68 ? 8.420 -4.738 -8.952 1.00 81.50 68 SER A C 1
ATOM 527 O O . SER A 1 68 ? 8.968 -3.956 -9.730 1.00 81.50 68 SER A O 1
ATOM 529 N N . ALA A 1 69 ? 8.857 -5.989 -8.768 1.00 82.00 69 ALA A N 1
ATOM 530 C CA . ALA A 1 69 ? 9.959 -6.573 -9.529 1.00 82.00 69 ALA A CA 1
ATOM 531 C C . ALA A 1 69 ? 9.600 -6.721 -11.014 1.00 82.00 69 ALA A C 1
ATOM 533 O O . ALA A 1 69 ? 10.418 -6.432 -11.885 1.00 82.00 69 ALA A O 1
ATOM 534 N N . LEU A 1 70 ? 8.357 -7.101 -11.322 1.00 85.75 70 LEU A N 1
ATOM 535 C CA . LEU A 1 70 ? 7.885 -7.140 -12.703 1.00 85.75 70 LEU A CA 1
ATOM 536 C C . LEU A 1 70 ? 7.898 -5.736 -13.326 1.00 85.75 70 LEU A C 1
ATOM 538 O O . LEU A 1 70 ? 8.403 -5.553 -14.432 1.00 85.75 70 LEU A O 1
ATOM 542 N N . MET A 1 71 ? 7.407 -4.724 -12.605 1.00 82.69 71 MET A N 1
ATOM 543 C CA . MET A 1 71 ? 7.473 -3.330 -13.052 1.00 82.69 71 MET A CA 1
ATOM 544 C C . MET A 1 71 ? 8.915 -2.863 -13.297 1.00 82.69 71 MET A C 1
ATOM 546 O O . MET A 1 71 ? 9.163 -2.183 -14.292 1.00 82.69 71 MET A O 1
ATOM 550 N N . SER A 1 72 ? 9.862 -3.227 -12.426 1.00 78.38 72 SER A N 1
ATOM 551 C CA . SER A 1 72 ? 11.267 -2.828 -12.577 1.00 78.38 72 SER A CA 1
ATOM 552 C C . SER A 1 72 ? 11.961 -3.524 -13.755 1.00 78.38 72 SER A C 1
ATOM 554 O O . SER A 1 72 ? 12.816 -2.923 -14.404 1.00 78.38 72 SER A O 1
ATOM 556 N N . HIS A 1 73 ? 11.568 -4.758 -14.079 1.00 83.25 73 HIS A N 1
ATOM 557 C CA . HIS A 1 73 ? 12.101 -5.481 -15.234 1.00 83.25 73 HIS A CA 1
ATOM 558 C C . HIS A 1 73 ? 11.620 -4.887 -16.566 1.00 83.25 73 HIS A C 1
ATOM 560 O O . HIS A 1 73 ? 12.384 -4.799 -17.523 1.00 83.25 73 HIS A O 1
ATOM 566 N N . TYR A 1 74 ? 10.371 -4.419 -16.613 1.00 84.12 74 TYR A N 1
ATOM 567 C CA . TYR A 1 74 ? 9.752 -3.844 -17.810 1.00 84.12 74 TYR A CA 1
ATOM 568 C C . TYR A 1 74 ? 9.717 -2.307 -17.786 1.00 84.12 74 TYR A C 1
ATOM 570 O O . TYR A 1 74 ? 8.793 -1.707 -18.331 1.00 84.12 74 TYR A O 1
ATOM 578 N N . LEU A 1 75 ? 10.712 -1.644 -17.177 1.00 72.31 75 LEU A N 1
ATOM 579 C CA . LEU A 1 75 ? 10.780 -0.172 -17.112 1.00 72.31 75 LEU A CA 1
ATOM 580 C C . LEU A 1 75 ? 10.775 0.494 -18.492 1.00 72.31 75 LEU A C 1
ATOM 582 O O . LEU A 1 75 ? 10.228 1.587 -18.642 1.00 72.31 75 LEU A O 1
ATOM 586 N N . VAL A 1 76 ? 11.392 -0.152 -19.481 1.00 73.44 76 VAL A N 1
ATOM 587 C CA . VAL A 1 76 ? 11.501 0.335 -20.857 1.00 73.44 76 VAL A CA 1
ATOM 588 C C . VAL A 1 76 ? 11.268 -0.840 -21.802 1.00 73.44 76 VAL A C 1
ATOM 590 O O . VAL A 1 76 ? 11.894 -1.885 -21.652 1.00 73.44 76 VAL A O 1
ATOM 593 N N . GLY A 1 77 ? 10.384 -0.666 -22.786 1.00 77.94 77 GLY A N 1
ATOM 594 C CA . GLY A 1 77 ? 10.161 -1.647 -23.849 1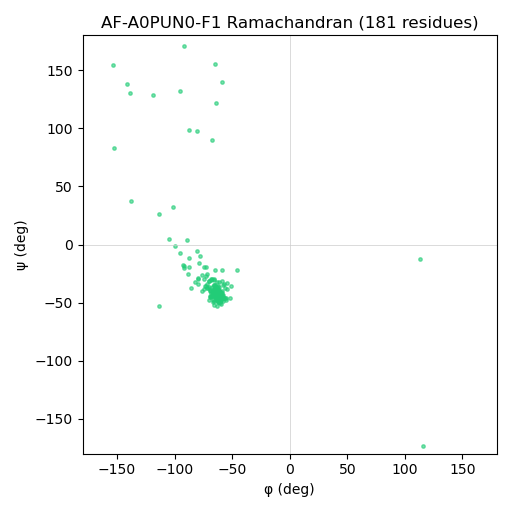.00 77.94 77 GLY A CA 1
ATOM 595 C C . GLY A 1 77 ? 8.758 -2.270 -23.874 1.00 77.94 77 GLY A C 1
ATOM 596 O O . GLY A 1 77 ? 7.847 -1.833 -23.160 1.00 77.94 77 GLY A O 1
ATOM 597 N N . PRO A 1 78 ? 8.547 -3.272 -24.747 1.00 76.94 78 PRO A N 1
ATOM 598 C CA . PRO A 1 78 ? 7.256 -3.932 -24.897 1.00 76.94 78 PRO A CA 1
ATOM 599 C C . PRO A 1 78 ? 6.882 -4.657 -23.595 1.00 76.94 78 PRO A C 1
ATOM 601 O O . PRO A 1 78 ? 7.626 -5.500 -23.109 1.00 76.94 78 PRO A O 1
ATOM 604 N N . GLY A 1 79 ? 5.735 -4.298 -23.009 1.00 82.12 79 GLY A N 1
ATOM 605 C CA . GLY A 1 79 ? 5.255 -4.845 -21.729 1.00 82.12 79 GLY A CA 1
ATOM 606 C C . GLY A 1 79 ? 5.210 -3.845 -20.568 1.00 82.12 79 GLY A C 1
ATOM 607 O O . GLY A 1 79 ? 4.519 -4.106 -19.583 1.00 82.12 79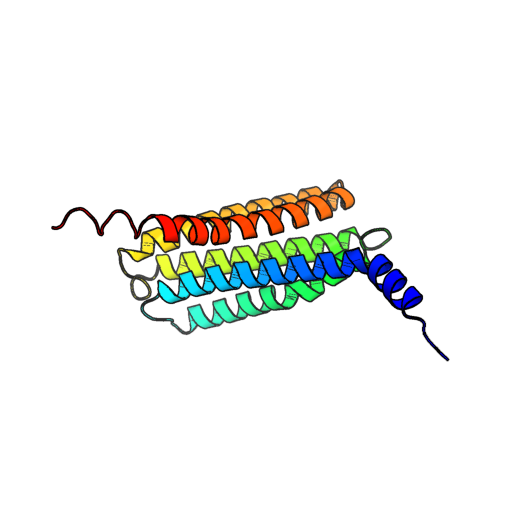 GLY A O 1
ATOM 608 N N . GLN A 1 80 ? 5.829 -2.664 -20.703 1.00 83.50 80 GLN A N 1
ATOM 609 C CA . GLN A 1 80 ? 5.861 -1.632 -19.653 1.00 83.50 80 GLN A CA 1
ATOM 610 C C . GLN A 1 80 ? 4.468 -1.279 -19.109 1.00 83.50 80 GLN A C 1
ATOM 612 O O . GLN A 1 80 ? 4.261 -1.239 -17.900 1.00 83.50 80 GLN A O 1
ATOM 617 N N . ARG A 1 81 ? 3.479 -1.068 -19.990 1.00 83.19 81 ARG A N 1
ATOM 618 C CA . ARG A 1 81 ? 2.107 -0.706 -19.580 1.00 83.19 81 ARG A CA 1
ATOM 619 C C . ARG A 1 81 ? 1.444 -1.783 -18.723 1.00 83.19 81 ARG A C 1
ATOM 621 O O . ARG A 1 81 ? 0.772 -1.448 -17.754 1.00 83.19 81 ARG A O 1
ATOM 628 N N . LEU A 1 82 ? 1.645 -3.056 -19.069 1.00 86.81 82 LEU A N 1
ATOM 629 C CA . LEU A 1 82 ? 1.082 -4.178 -18.320 1.00 86.81 82 LEU A CA 1
ATOM 630 C C . LEU A 1 82 ? 1.746 -4.297 -16.947 1.00 86.81 82 LEU A C 1
ATOM 632 O O . LEU A 1 82 ? 1.048 -4.432 -15.948 1.00 86.81 82 LEU A O 1
ATOM 636 N N . ALA A 1 83 ? 3.075 -4.198 -16.888 1.00 86.88 83 ALA A N 1
ATOM 637 C CA . ALA A 1 83 ? 3.821 -4.323 -15.640 1.00 86.88 83 ALA A CA 1
ATOM 638 C C . ALA A 1 83 ? 3.532 -3.163 -14.668 1.00 86.88 83 ALA A C 1
ATOM 640 O O . ALA A 1 83 ? 3.261 -3.392 -13.489 1.00 86.88 83 ALA A O 1
ATOM 641 N N . VAL A 1 84 ? 3.504 -1.924 -15.173 1.00 83.25 84 VAL A N 1
ATOM 642 C CA . VAL A 1 84 ? 3.126 -0.731 -14.396 1.00 83.25 84 VAL A CA 1
ATOM 643 C C . VAL A 1 84 ? 1.660 -0.802 -13.959 1.00 83.25 84 VAL A C 1
ATOM 645 O O . VAL A 1 84 ? 1.350 -0.526 -12.800 1.00 83.25 84 VAL A O 1
ATOM 648 N N . GLY A 1 85 ? 0.759 -1.208 -14.860 1.00 86.44 85 GLY A N 1
ATOM 649 C CA . GLY A 1 85 ? -0.660 -1.384 -14.552 1.00 86.44 85 GLY A CA 1
ATOM 650 C C . GLY A 1 85 ? -0.889 -2.431 -13.462 1.00 86.44 85 GLY A C 1
ATOM 651 O O . GLY A 1 85 ? -1.615 -2.162 -12.509 1.00 86.44 85 GLY A O 1
ATOM 652 N N . LEU A 1 86 ? -0.220 -3.585 -13.545 1.00 89.94 86 LEU A N 1
ATOM 653 C CA . LEU A 1 86 ? -0.313 -4.645 -12.540 1.00 89.94 86 LEU A CA 1
ATOM 654 C C . LEU A 1 86 ? 0.146 -4.160 -11.162 1.00 89.94 86 LEU A C 1
ATOM 656 O O . LEU A 1 86 ? -0.547 -4.392 -10.172 1.00 89.94 86 LEU A O 1
ATOM 660 N N . PHE A 1 87 ? 1.286 -3.467 -11.092 1.00 86.19 87 PHE A N 1
ATOM 661 C CA . PHE A 1 87 ? 1.781 -2.904 -9.837 1.00 86.19 87 PHE A CA 1
ATOM 662 C C . PHE A 1 87 ? 0.804 -1.881 -9.246 1.00 86.19 87 PHE A C 1
ATOM 664 O O . PHE A 1 87 ? 0.441 -1.977 -8.072 1.00 86.19 87 PHE A O 1
ATOM 671 N N . GLY A 1 88 ? 0.321 -0.940 -10.061 1.00 85.56 88 GLY A N 1
ATOM 672 C CA . GLY A 1 88 ? -0.618 0.082 -9.607 1.00 85.56 88 GLY A CA 1
ATOM 673 C C . GLY A 1 88 ? -1.967 -0.495 -9.159 1.00 85.56 88 GLY A C 1
ATOM 674 O O . GLY A 1 88 ? -2.500 -0.077 -8.127 1.00 85.56 88 GLY A O 1
ATOM 675 N N . VAL A 1 89 ? -2.497 -1.500 -9.866 1.00 90.62 89 VAL A N 1
ATOM 676 C CA . VAL A 1 89 ? -3.702 -2.238 -9.450 1.00 90.62 89 VAL A CA 1
ATOM 677 C C . VAL A 1 89 ? -3.460 -2.946 -8.122 1.00 90.62 89 VAL A C 1
ATOM 679 O O . VAL A 1 89 ? -4.273 -2.807 -7.212 1.00 90.62 89 VAL A O 1
ATOM 682 N N . ASN A 1 90 ? -2.331 -3.639 -7.967 1.00 91.12 90 ASN A N 1
ATOM 683 C CA . ASN A 1 90 ? -2.018 -4.344 -6.729 1.00 91.12 90 ASN A CA 1
ATOM 684 C C . ASN A 1 90 ? -1.951 -3.391 -5.519 1.00 91.12 90 ASN A C 1
ATOM 686 O O . ASN A 1 90 ? -2.606 -3.620 -4.503 1.00 91.12 90 ASN A O 1
ATOM 690 N N . VAL A 1 91 ? -1.246 -2.262 -5.652 1.00 84.38 91 VAL A N 1
ATOM 691 C CA . VAL A 1 91 ? -1.184 -1.216 -4.613 1.00 84.38 91 VAL A CA 1
ATOM 692 C C . VAL A 1 91 ? -2.573 -0.641 -4.300 1.00 84.38 91 VAL A C 1
ATOM 694 O O . VAL A 1 91 ? -2.918 -0.425 -3.131 1.00 84.38 91 VAL A O 1
ATOM 697 N N . THR A 1 92 ? -3.394 -0.412 -5.327 1.00 89.19 92 THR A N 1
ATOM 698 C CA . THR A 1 92 ? -4.762 0.108 -5.170 1.00 89.19 92 THR A CA 1
ATOM 699 C C . THR A 1 92 ? -5.635 -0.875 -4.393 1.00 89.19 92 THR A C 1
ATOM 701 O O . THR A 1 92 ? -6.302 -0.475 -3.437 1.00 89.19 92 THR A O 1
ATOM 704 N N . LEU A 1 93 ? -5.577 -2.162 -4.741 1.00 91.62 93 LEU A N 1
ATOM 705 C CA . LEU A 1 93 ? -6.321 -3.221 -4.063 1.00 91.62 93 LEU A CA 1
ATOM 706 C C . LEU A 1 93 ? -5.845 -3.411 -2.621 1.00 91.62 93 LEU A C 1
ATOM 708 O O . LEU A 1 93 ? -6.676 -3.481 -1.719 1.00 91.62 93 LEU A O 1
ATOM 712 N N . ALA A 1 94 ? -4.532 -3.433 -2.373 1.00 88.50 94 ALA A N 1
ATOM 713 C CA . ALA A 1 94 ? -3.984 -3.581 -1.024 1.00 88.50 94 ALA A CA 1
ATOM 714 C C . ALA A 1 94 ? -4.431 -2.431 -0.102 1.00 88.50 94 ALA A C 1
ATOM 716 O O . ALA A 1 94 ? -4.824 -2.639 1.048 1.00 88.50 94 ALA A O 1
ATOM 717 N N . THR A 1 95 ? -4.419 -1.200 -0.616 1.00 84.88 95 THR A N 1
ATOM 718 C CA . THR A 1 95 ? -4.835 -0.019 0.155 1.00 84.88 95 THR A CA 1
ATOM 719 C C . THR A 1 95 ? -6.348 0.048 0.352 1.00 84.88 95 THR A C 1
ATOM 721 O O . THR A 1 95 ? -6.784 0.415 1.445 1.00 84.88 95 THR A O 1
ATOM 724 N N . ALA A 1 96 ? -7.140 -0.381 -0.637 1.00 89.25 96 ALA A N 1
ATOM 725 C CA . ALA A 1 96 ? -8.587 -0.548 -0.506 1.00 89.25 96 ALA A CA 1
ATOM 726 C C . ALA A 1 96 ? -8.941 -1.617 0.537 1.00 89.25 96 ALA A C 1
ATOM 728 O O . ALA A 1 96 ? -9.743 -1.352 1.428 1.00 89.25 96 ALA A O 1
ATOM 729 N N . ALA A 1 97 ? -8.305 -2.791 0.491 1.00 88.88 97 ALA A N 1
ATOM 730 C CA . ALA A 1 97 ? -8.527 -3.868 1.455 1.00 88.88 97 ALA A CA 1
ATOM 731 C C . ALA A 1 97 ? -8.233 -3.402 2.891 1.00 88.88 97 ALA A C 1
ATOM 733 O O . ALA A 1 97 ? -9.039 -3.611 3.795 1.00 88.88 97 ALA A O 1
ATOM 734 N N . SER A 1 98 ? -7.133 -2.667 3.090 1.00 85.06 98 SER A N 1
ATOM 735 C CA . SER A 1 98 ? -6.811 -2.051 4.383 1.00 85.06 98 SER A CA 1
ATOM 736 C C . SER A 1 98 ? -7.868 -1.026 4.831 1.00 85.06 98 SER A C 1
ATOM 738 O O . SER A 1 98 ? -8.241 -1.006 6.005 1.00 85.06 98 SER A O 1
ATOM 740 N N . ALA A 1 99 ? -8.393 -0.206 3.912 1.00 86.69 99 ALA A N 1
ATOM 741 C CA . ALA A 1 99 ? -9.476 0.736 4.205 1.00 86.69 99 ALA A CA 1
ATOM 742 C C . ALA A 1 99 ? -10.779 0.020 4.593 1.00 86.69 99 ALA A C 1
ATOM 744 O O . ALA A 1 99 ? -11.482 0.459 5.503 1.00 86.69 99 ALA A O 1
ATOM 745 N N . VAL A 1 100 ? -11.087 -1.093 3.926 1.00 88.69 100 VAL A N 1
ATOM 746 C CA . VAL A 1 100 ? -12.259 -1.922 4.211 1.00 88.69 100 VAL A CA 1
ATOM 747 C C . VAL A 1 100 ? -12.153 -2.555 5.598 1.00 88.69 100 VAL A C 1
ATOM 749 O O . VAL A 1 100 ? -13.114 -2.454 6.357 1.00 88.69 100 VAL A O 1
ATOM 752 N N . LEU A 1 101 ? -10.995 -3.109 5.977 1.00 86.38 101 LEU A N 1
ATOM 753 C CA . LEU A 1 101 ? -10.761 -3.618 7.337 1.00 86.38 101 LEU A CA 1
ATOM 754 C C . LEU A 1 101 ? -11.011 -2.536 8.402 1.00 86.38 101 LEU A C 1
ATOM 756 O O . LEU A 1 101 ? -11.701 -2.782 9.391 1.00 86.38 101 LEU A O 1
ATOM 760 N N . ALA A 1 102 ? -10.492 -1.323 8.181 1.00 84.12 102 ALA A N 1
ATOM 761 C CA . ALA A 1 102 ? -10.688 -0.195 9.092 1.00 84.12 102 ALA A CA 1
ATOM 762 C C . ALA A 1 102 ? -12.155 0.252 9.178 1.00 84.12 102 ALA A C 1
ATOM 764 O O . ALA A 1 102 ? -12.684 0.480 10.268 1.00 84.12 102 ALA A O 1
ATOM 765 N N . SER A 1 103 ? -12.841 0.318 8.037 1.00 85.75 103 SER A N 1
ATOM 766 C CA . SER A 1 103 ? -14.275 0.603 7.981 1.00 85.75 103 SER A CA 1
ATOM 767 C C . SER A 1 103 ? -15.113 -0.469 8.674 1.00 85.75 103 SER A C 1
ATOM 769 O O . SER A 1 103 ? -16.095 -0.121 9.330 1.00 85.75 103 SER A O 1
ATOM 771 N N . TYR A 1 104 ? -14.753 -1.746 8.540 1.00 86.06 104 TYR A N 1
ATOM 772 C CA . TYR A 1 104 ? -15.469 -2.858 9.164 1.00 86.06 104 TYR A CA 1
ATOM 773 C C . TYR A 1 104 ? -15.336 -2.808 10.691 1.00 86.06 104 TYR A C 1
ATOM 775 O O . TYR A 1 104 ? -16.350 -2.784 11.391 1.00 86.06 104 TYR A O 1
ATOM 783 N N . GLY A 1 105 ? -14.109 -2.649 11.203 1.00 81.38 105 G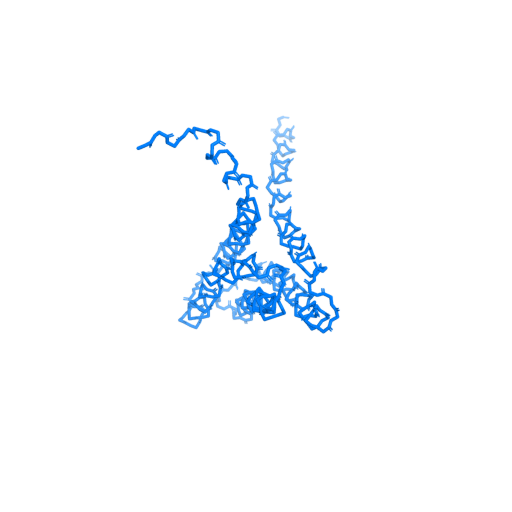LY A N 1
ATOM 784 C CA . GLY A 1 105 ? -13.855 -2.491 12.640 1.00 81.38 105 GLY A CA 1
ATOM 785 C C . GLY A 1 105 ? -14.569 -1.283 13.262 1.00 81.38 105 GLY A C 1
ATOM 786 O O . GLY A 1 105 ? -14.985 -1.338 14.418 1.00 81.38 105 GLY A O 1
ATOM 787 N N . ARG A 1 106 ? -14.775 -0.204 12.490 1.00 80.00 106 ARG A N 1
ATOM 788 C CA . ARG A 1 106 ? -15.543 0.981 12.916 1.00 80.00 106 ARG A CA 1
ATOM 789 C C . ARG A 1 106 ? -17.042 0.708 13.064 1.00 80.00 106 ARG A C 1
ATOM 791 O O . ARG A 1 106 ? -17.652 1.227 13.996 1.00 80.00 106 ARG A O 1
ATOM 798 N N . HIS A 1 107 ? -17.650 -0.002 12.111 1.00 77.75 107 HIS A N 1
ATOM 799 C CA . HIS A 1 107 ? -19.108 -0.192 12.084 1.00 77.75 107 HIS A CA 1
ATOM 800 C C . HIS A 1 107 ? -19.579 -1.271 13.052 1.00 77.75 107 HIS A C 1
ATOM 802 O O . HIS A 1 107 ? -20.693 -1.173 13.564 1.00 77.75 107 HIS A O 1
ATOM 808 N N . LYS A 1 108 ? -18.750 -2.281 13.324 1.00 79.56 108 LYS A N 1
ATOM 809 C CA . LYS A 1 108 ? -19.109 -3.344 14.257 1.00 79.56 108 LYS A CA 1
ATOM 810 C C . LYS A 1 108 ? -18.714 -2.942 15.679 1.00 79.56 108 LYS A C 1
ATOM 812 O O . LYS A 1 108 ? -17.560 -3.071 16.078 1.00 79.56 108 LYS A O 1
ATOM 817 N N . SER A 1 109 ? -19.688 -2.445 16.443 1.00 67.56 109 SER A N 1
ATOM 818 C CA . SER A 1 109 ? -19.503 -1.929 17.811 1.00 67.56 109 SER A CA 1
ATOM 819 C C . SER A 1 109 ? -18.929 -2.945 18.799 1.00 67.56 109 SER A C 1
ATOM 821 O O . SER A 1 109 ? -18.363 -2.544 19.808 1.00 67.56 109 SER A O 1
ATOM 823 N N . GLU A 1 110 ? -19.072 -4.239 18.513 1.00 73.81 110 GLU A N 1
ATOM 824 C CA . GLU A 1 110 ? -18.494 -5.335 19.300 1.00 73.81 110 GLU A CA 1
ATOM 825 C C . GLU A 1 110 ? -16.971 -5.435 19.143 1.00 73.81 110 GLU A C 1
ATOM 827 O O . GLU A 1 110 ? -16.291 -5.939 20.032 1.00 73.81 110 GLU A O 1
ATOM 832 N N . LEU A 1 111 ? -16.425 -4.951 18.022 1.00 68.94 111 LEU A N 1
ATOM 833 C CA . LEU A 1 111 ? -15.002 -5.061 17.714 1.00 68.94 111 LEU A CA 1
ATOM 834 C C . LEU A 1 111 ? -14.197 -3.849 18.195 1.00 68.94 111 LEU A C 1
ATOM 836 O O . LEU A 1 111 ? -12.986 -3.967 18.343 1.00 68.94 111 LEU A O 1
ATOM 840 N N . SER A 1 112 ? -14.823 -2.691 18.438 1.00 69.44 112 SER A N 1
ATOM 841 C CA . SER A 1 112 ? -14.113 -1.455 18.801 1.00 69.44 112 SER A CA 1
ATOM 842 C C . SER A 1 112 ? -14.827 -0.616 19.865 1.00 69.44 112 SER A C 1
ATOM 844 O O . SER A 1 112 ? -16.042 -0.389 19.823 1.00 69.44 112 SER A O 1
ATOM 846 N N . SER A 1 113 ? -14.044 -0.084 20.809 1.00 73.69 113 SER A N 1
ATOM 847 C CA . SER A 1 113 ? -14.534 0.862 21.814 1.00 73.69 113 SER A CA 1
ATOM 848 C C . SER A 1 113 ? -14.999 2.171 21.169 1.00 73.69 113 SER A C 1
ATOM 850 O O . SER A 1 113 ? -14.515 2.581 20.113 1.00 73.69 113 SER A O 1
ATOM 852 N N . ALA A 1 114 ? -15.907 2.891 21.835 1.00 73.62 114 ALA A N 1
ATOM 853 C CA . ALA A 1 114 ? -16.374 4.205 21.388 1.00 73.62 114 ALA A CA 1
ATOM 854 C C . ALA A 1 114 ? -15.238 5.210 21.161 1.00 73.62 114 ALA A C 1
ATOM 856 O O . ALA A 1 114 ? -15.318 6.019 20.237 1.00 73.62 114 ALA A O 1
ATOM 857 N N . LYS A 1 115 ? -14.174 5.112 21.966 1.00 73.19 115 LYS A N 1
ATOM 858 C CA . LYS A 1 115 ? -12.970 5.940 21.857 1.00 73.19 115 LYS A CA 1
ATOM 859 C C . LYS A 1 115 ? -12.171 5.643 20.581 1.00 73.19 115 LYS A C 1
ATOM 861 O O . LYS A 1 115 ? -11.674 6.567 19.946 1.00 73.19 115 LYS A O 1
ATOM 866 N N . ASP A 1 116 ? -12.116 4.379 20.171 1.00 78.50 116 ASP A N 1
ATOM 867 C CA . ASP A 1 116 ? -11.259 3.917 19.074 1.00 78.50 116 ASP A CA 1
ATOM 868 C C . ASP A 1 116 ? -11.934 4.046 17.702 1.00 78.50 116 ASP A C 1
ATOM 870 O O . ASP A 1 116 ? -11.261 4.131 16.673 1.00 78.50 116 ASP A O 1
ATOM 874 N N . ARG A 1 117 ? -13.269 4.166 17.663 1.00 77.56 117 ARG A N 1
ATOM 875 C CA . ARG A 1 117 ? -14.030 4.389 16.419 1.00 77.56 117 ARG A CA 1
ATOM 876 C C . ARG A 1 117 ? -13.595 5.644 15.655 1.00 77.56 117 ARG A C 1
ATOM 878 O O . ARG A 1 117 ? -13.623 5.629 14.424 1.00 77.56 117 ARG A O 1
ATOM 885 N N . ALA A 1 118 ? -13.179 6.703 16.353 1.00 78.94 118 ALA A N 1
ATOM 886 C CA . ALA A 1 118 ? -12.660 7.921 15.725 1.00 78.94 118 ALA A CA 1
ATOM 887 C C . ALA A 1 118 ? -11.303 7.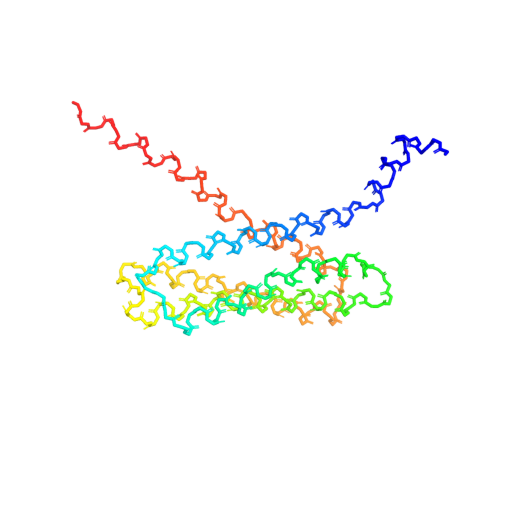675 15.043 1.00 78.94 118 ALA A C 1
ATOM 889 O O . ALA A 1 118 ? -11.112 8.051 13.888 1.00 78.94 118 ALA A O 1
ATOM 890 N N . THR A 1 11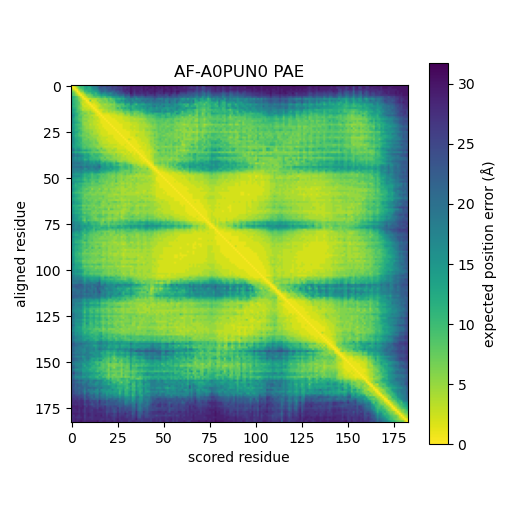9 ? -10.394 6.962 15.713 1.00 77.62 119 THR A N 1
ATOM 891 C CA . THR A 1 119 ? -9.097 6.558 15.150 1.00 77.62 119 THR A CA 1
ATOM 892 C C . THR A 1 119 ? -9.282 5.634 13.944 1.00 77.62 119 THR A C 1
ATOM 894 O O . THR A 1 119 ? -8.648 5.831 12.908 1.00 77.62 119 THR A O 1
ATOM 897 N N . LEU A 1 120 ? -10.198 4.665 14.028 1.00 79.50 120 LEU A N 1
ATOM 898 C CA . LEU A 1 120 ? -10.525 3.775 12.910 1.00 79.50 120 LEU A CA 1
ATOM 899 C C . LEU A 1 120 ? -11.117 4.535 11.713 1.00 79.50 120 LEU A C 1
ATOM 901 O O . LEU A 1 120 ? -10.802 4.209 10.568 1.00 79.50 120 LEU A O 1
ATOM 905 N N . ALA A 1 121 ? -11.927 5.572 11.955 1.00 81.06 121 ALA A N 1
ATOM 906 C CA . ALA A 1 121 ? -12.457 6.434 10.900 1.00 81.06 121 ALA A CA 1
ATOM 907 C C . ALA A 1 121 ? -11.351 7.228 10.188 1.00 81.06 121 ALA A C 1
ATOM 909 O O . ALA A 1 121 ? -11.332 7.268 8.958 1.00 81.06 121 ALA A O 1
ATOM 910 N N . GLU A 1 122 ? -10.406 7.800 10.937 1.00 81.56 122 GLU A N 1
ATOM 911 C CA . GLU A 1 122 ? -9.267 8.531 10.372 1.00 81.56 122 GLU A CA 1
ATOM 912 C C . GLU A 1 122 ? -8.372 7.610 9.525 1.00 81.56 122 GLU A C 1
ATOM 914 O O . GLU A 1 122 ? -7.992 7.953 8.397 1.00 81.56 122 GLU A O 1
ATOM 919 N N . ILE A 1 123 ? -8.095 6.400 10.027 1.00 79.19 123 ILE A N 1
ATOM 920 C CA . ILE A 1 123 ? -7.347 5.372 9.292 1.00 79.19 123 ILE A CA 1
ATOM 921 C C . ILE A 1 123 ? -8.088 5.007 8.000 1.00 79.19 123 ILE A C 1
ATOM 923 O O . ILE A 1 123 ? -7.483 5.035 6.925 1.00 79.19 123 ILE A O 1
ATOM 927 N N . ALA A 1 124 ? -9.389 4.709 8.077 1.00 84.19 124 ALA A N 1
ATOM 928 C CA . ALA A 1 124 ? -10.197 4.350 6.915 1.00 84.19 124 ALA A CA 1
ATOM 929 C C . ALA A 1 124 ? -10.226 5.476 5.871 1.00 84.19 124 ALA A C 1
ATOM 931 O O . ALA A 1 124 ? -9.963 5.227 4.696 1.00 84.19 124 ALA A O 1
ATOM 932 N N . GLN A 1 125 ? -10.479 6.720 6.287 1.00 84.50 125 GLN A N 1
ATOM 933 C CA . GLN A 1 125 ? -10.546 7.877 5.391 1.00 84.50 125 GLN A CA 1
ATOM 934 C C . GLN A 1 125 ? -9.207 8.130 4.692 1.00 84.50 125 GLN A C 1
ATOM 936 O O . GLN A 1 125 ? -9.165 8.299 3.471 1.00 84.50 125 GLN A O 1
ATOM 941 N N . SER A 1 126 ? -8.098 8.099 5.440 1.00 79.94 126 SER A N 1
ATOM 942 C CA . SER A 1 126 ? -6.765 8.266 4.857 1.00 79.94 126 SER A CA 1
ATOM 943 C C . SER A 1 126 ? -6.445 7.166 3.843 1.00 79.94 126 SER A C 1
ATOM 945 O O . SER A 1 126 ? -5.774 7.439 2.846 1.00 79.94 126 SER A O 1
ATOM 947 N N . ARG A 1 127 ? -6.886 5.928 4.095 1.00 82.06 127 ARG A N 1
ATOM 948 C CA . ARG A 1 127 ? -6.634 4.780 3.213 1.00 82.06 127 ARG A CA 1
ATOM 949 C C . ARG A 1 127 ? -7.516 4.808 1.967 1.00 82.06 127 ARG A C 1
ATOM 951 O O . ARG A 1 127 ? -6.997 4.571 0.881 1.00 82.06 127 ARG A O 1
ATOM 958 N N . TRP A 1 128 ? -8.787 5.188 2.094 1.00 83.56 128 TRP A N 1
ATOM 959 C CA . TRP A 1 128 ? -9.683 5.397 0.952 1.00 83.56 128 TRP A CA 1
ATOM 960 C C . TRP A 1 128 ? -9.188 6.496 0.023 1.00 83.56 128 TRP A C 1
ATOM 962 O O . TRP A 1 128 ? -9.114 6.286 -1.184 1.00 83.56 128 TRP A O 1
ATOM 972 N N . MET A 1 129 ? -8.788 7.640 0.580 1.00 84.38 129 MET A N 1
ATOM 973 C CA . MET A 1 129 ? -8.233 8.739 -0.210 1.00 84.38 129 MET A CA 1
ATOM 974 C C . MET A 1 129 ? -6.987 8.294 -0.984 1.00 84.38 129 MET A C 1
ATOM 976 O O . MET A 1 129 ? -6.853 8.585 -2.169 1.00 84.38 129 MET A O 1
ATOM 980 N N . PHE A 1 130 ? -6.093 7.543 -0.339 1.00 81.00 130 PHE A N 1
ATOM 981 C CA . PHE A 1 130 ? -4.895 7.026 -0.994 1.00 81.00 130 PHE A CA 1
ATOM 982 C C . PHE A 1 130 ? -5.219 5.996 -2.083 1.00 81.00 130 PHE A C 1
ATOM 984 O O . PHE A 1 130 ? -4.655 6.066 -3.173 1.00 81.00 130 PHE A O 1
ATOM 991 N N . SER A 1 131 ? -6.150 5.078 -1.814 1.00 84.19 131 SER A N 1
ATOM 992 C CA . SER A 1 131 ? -6.610 4.095 -2.797 1.00 84.19 131 SER A CA 1
ATOM 993 C C . SER A 1 131 ? -7.233 4.778 -4.018 1.00 84.19 131 SER A C 1
ATOM 995 O O . SER A 1 131 ? -6.899 4.431 -5.145 1.00 84.19 131 SER A O 1
ATOM 997 N N . ALA A 1 132 ? -8.047 5.820 -3.817 1.00 8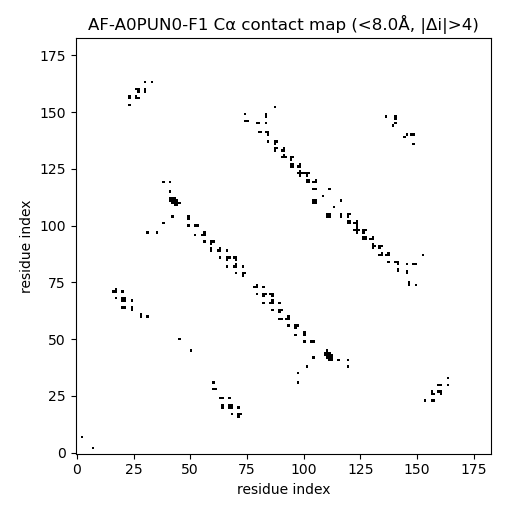6.31 132 ALA A N 1
ATOM 998 C CA . ALA A 1 132 ? -8.634 6.598 -4.906 1.00 86.31 132 ALA A CA 1
ATOM 999 C C . ALA A 1 132 ? -7.571 7.326 -5.747 1.00 86.31 132 ALA A C 1
ATOM 1001 O O . ALA A 1 132 ? -7.617 7.266 -6.974 1.00 86.31 132 ALA A O 1
ATOM 1002 N N . LEU A 1 133 ? -6.587 7.969 -5.105 1.00 85.00 133 LEU A N 1
ATOM 1003 C CA . LEU A 1 133 ? -5.472 8.621 -5.803 1.00 85.00 133 LEU A CA 1
ATOM 1004 C C . LEU A 1 133 ? -4.646 7.616 -6.616 1.00 85.00 133 LEU A C 1
ATOM 1006 O O . LEU A 1 133 ? -4.288 7.892 -7.763 1.00 85.00 133 LEU A O 1
ATOM 1010 N N . MET A 1 134 ? -4.385 6.435 -6.052 1.00 80.38 134 MET A N 1
ATOM 1011 C CA . MET A 1 134 ? -3.679 5.363 -6.751 1.00 80.38 134 MET A CA 1
ATOM 1012 C C . MET A 1 134 ? -4.494 4.811 -7.917 1.00 80.38 134 MET A C 1
ATOM 1014 O O . MET A 1 134 ? -3.977 4.756 -9.031 1.00 80.38 134 MET A O 1
ATOM 1018 N N . GLY A 1 135 ? -5.774 4.507 -7.714 1.00 84.19 135 GLY A N 1
ATOM 1019 C CA . GLY A 1 135 ? -6.661 4.031 -8.773 1.00 84.19 135 GLY A CA 1
ATOM 1020 C C . GLY A 1 135 ? -6.778 5.031 -9.924 1.00 84.19 135 GLY A C 1
ATOM 1021 O O . GLY A 1 135 ? -6.631 4.650 -11.085 1.00 84.19 135 GLY A O 1
ATOM 1022 N N . LEU A 1 136 ? -6.939 6.323 -9.617 1.00 83.81 136 LEU A N 1
ATOM 1023 C CA . LEU A 1 136 ? -6.952 7.381 -10.629 1.00 83.81 136 LEU A CA 1
ATOM 1024 C C . LEU A 1 136 ? -5.633 7.421 -11.402 1.00 83.81 136 LEU A C 1
ATOM 1026 O O . LEU A 1 136 ? -5.633 7.500 -12.631 1.00 83.81 136 LEU A O 1
ATOM 1030 N N . SER A 1 137 ? -4.509 7.328 -10.693 1.00 78.06 137 SER A N 1
ATOM 1031 C CA . SER A 1 137 ? -3.211 7.326 -11.352 1.00 78.06 137 SER A CA 1
ATOM 1032 C C . SER A 1 137 ? -3.051 6.133 -12.288 1.00 78.06 137 SER A C 1
ATOM 1034 O O . SER A 1 137 ? -2.565 6.353 -13.383 1.00 78.06 137 SER A O 1
ATOM 1036 N N . VAL A 1 138 ? -3.537 4.926 -11.954 1.00 80.44 138 VAL A N 1
ATOM 1037 C CA . VAL A 1 138 ? -3.487 3.749 -12.854 1.00 80.44 138 VAL A CA 1
ATOM 1038 C C . VAL A 1 138 ? -4.145 4.055 -14.195 1.00 80.44 138 VAL A C 1
ATOM 1040 O O . VAL A 1 138 ? -3.560 3.782 -15.243 1.00 80.44 138 VAL A O 1
ATOM 1043 N N . VAL A 1 139 ? -5.329 4.671 -14.170 1.00 77.62 139 VAL A N 1
ATOM 1044 C CA . VAL A 1 139 ? -6.066 5.040 -15.386 1.00 77.62 139 VAL A CA 1
ATOM 1045 C C . VAL A 1 139 ? -5.269 6.046 -16.220 1.00 77.62 139 VAL A C 1
ATOM 1047 O O . VAL A 1 139 ? -5.060 5.836 -17.414 1.00 77.62 139 VAL A O 1
ATOM 1050 N N . VAL A 1 140 ? -4.768 7.111 -15.592 1.00 72.12 140 VAL A N 1
ATOM 1051 C CA . VAL A 1 140 ? -4.014 8.183 -16.270 1.00 72.12 140 VAL A CA 1
ATOM 1052 C C . VAL A 1 140 ? -2.682 7.665 -16.835 1.00 72.12 140 VAL A C 1
ATOM 1054 O O . VAL A 1 140 ? -2.295 7.981 -17.960 1.00 72.12 140 VAL A O 1
ATOM 1057 N N . VAL A 1 141 ? -1.993 6.827 -16.070 1.00 70.06 141 VAL A N 1
ATOM 1058 C CA . VAL A 1 141 ? -0.662 6.282 -16.354 1.00 70.06 141 VAL A CA 1
ATOM 1059 C C . VAL A 1 141 ? -0.668 5.287 -17.504 1.00 70.06 141 VAL A C 1
ATOM 1061 O O . VAL A 1 141 ? 0.190 5.368 -18.385 1.00 70.06 141 VAL A O 1
ATOM 1064 N N . VAL A 1 142 ? -1.607 4.337 -17.489 1.00 67.62 142 VAL A N 1
ATOM 1065 C CA . VAL A 1 142 ? -1.670 3.270 -18.498 1.00 67.62 142 VAL A CA 1
ATOM 1066 C C . VAL A 1 142 ? -2.050 3.850 -19.862 1.00 67.62 142 VAL A C 1
ATOM 1068 O O . VAL A 1 142 ? -1.613 3.338 -20.898 1.00 67.62 142 VAL A O 1
ATOM 1071 N N . LEU A 1 143 ? -2.819 4.942 -19.864 1.00 67.69 143 LEU A N 1
ATOM 1072 C CA . LEU A 1 143 ? -3.298 5.591 -21.078 1.00 67.69 143 LEU A CA 1
ATOM 1073 C C . LEU A 1 143 ? -2.302 6.602 -21.664 1.00 67.69 143 LEU A C 1
ATOM 1075 O O . LEU A 1 143 ? -2.191 6.661 -22.888 1.00 67.69 143 LEU A O 1
ATOM 1079 N N . LEU A 1 144 ? -1.573 7.368 -20.839 1.00 67.00 144 LEU A N 1
ATOM 1080 C CA . LEU A 1 144 ? -0.848 8.552 -21.325 1.00 67.00 144 LEU A CA 1
ATOM 1081 C C . LEU A 1 144 ? 0.682 8.441 -21.262 1.00 67.00 144 LEU A C 1
ATOM 1083 O O . LEU A 1 144 ? 1.335 8.688 -22.272 1.00 67.00 144 LEU A O 1
ATOM 1087 N N . LEU A 1 145 ? 1.278 8.097 -20.112 1.00 72.25 145 LEU A N 1
ATOM 1088 C CA . LEU A 1 145 ? 2.733 8.214 -19.895 1.00 72.25 145 LEU A CA 1
ATOM 1089 C C . LEU A 1 145 ? 3.257 7.188 -18.862 1.00 72.25 145 LEU A C 1
ATOM 1091 O O . LEU A 1 145 ? 3.471 7.538 -17.696 1.00 72.25 145 LEU A O 1
ATOM 1095 N N . PRO A 1 146 ? 3.535 5.932 -19.259 1.00 66.38 146 PRO A N 1
ATOM 1096 C CA . PRO A 1 146 ? 3.973 4.892 -18.324 1.00 66.38 146 PRO A CA 1
ATOM 1097 C C . PRO A 1 146 ? 5.339 5.181 -17.676 1.00 66.38 146 PRO A C 1
ATOM 1099 O O . PRO A 1 146 ? 5.617 4.693 -16.585 1.00 66.38 146 PRO A O 1
ATOM 1102 N N . SER A 1 147 ? 6.179 6.021 -18.288 1.00 65.50 147 SER A N 1
ATOM 1103 C CA . SER A 1 147 ? 7.486 6.411 -17.739 1.00 65.50 147 SER A CA 1
ATOM 1104 C C . SER A 1 147 ? 7.370 7.362 -16.539 1.00 65.50 147 SER A C 1
ATOM 1106 O O . SER A 1 147 ? 8.138 7.256 -15.586 1.00 65.50 147 SER A O 1
ATOM 1108 N N . VAL A 1 148 ? 6.386 8.271 -16.553 1.00 68.50 148 VAL A N 1
ATOM 1109 C CA . VAL A 1 148 ? 6.144 9.240 -15.461 1.00 68.50 148 VAL A CA 1
ATOM 1110 C C . VAL A 1 148 ? 5.511 8.551 -14.251 1.00 68.50 148 VAL A C 1
ATOM 1112 O O . VAL A 1 148 ? 5.752 8.915 -13.100 1.00 68.50 148 VAL A O 1
ATOM 1115 N N . ALA A 1 149 ? 4.746 7.500 -14.515 1.00 67.19 149 ALA A N 1
ATOM 1116 C CA . ALA A 1 149 ? 4.064 6.709 -13.512 1.00 67.19 149 ALA A CA 1
ATOM 1117 C C . ALA A 1 149 ? 4.980 6.059 -12.492 1.00 67.19 149 ALA A C 1
ATOM 1119 O O . ALA A 1 149 ? 4.676 6.050 -11.306 1.00 67.19 149 ALA A O 1
ATOM 1120 N N . VAL A 1 150 ? 6.100 5.506 -12.955 1.00 64.06 150 VAL A N 1
ATOM 1121 C CA . VAL A 1 150 ? 7.039 4.799 -12.087 1.00 64.06 150 VAL A CA 1
ATOM 1122 C C . VAL A 1 150 ? 7.575 5.767 -11.037 1.00 64.06 150 VAL A C 1
ATOM 1124 O O . VAL A 1 150 ? 7.484 5.489 -9.845 1.00 64.06 150 VAL A O 1
ATOM 1127 N N . ALA A 1 151 ? 8.041 6.944 -11.462 1.00 69.94 151 ALA A N 1
ATOM 1128 C CA . ALA A 1 151 ? 8.504 7.985 -10.549 1.00 69.94 151 ALA A CA 1
ATOM 1129 C C . ALA A 1 151 ? 7.390 8.452 -9.595 1.00 69.94 151 ALA A C 1
ATOM 1131 O O . ALA A 1 151 ? 7.631 8.614 -8.400 1.00 69.94 151 ALA A O 1
ATOM 1132 N N . PHE A 1 152 ? 6.162 8.603 -10.097 1.00 74.81 152 PHE A N 1
ATOM 1133 C CA . PHE A 1 152 ? 4.999 8.985 -9.295 1.00 74.81 152 PHE A CA 1
ATOM 1134 C C . PHE A 1 152 ? 4.644 7.939 -8.223 1.00 74.81 152 PHE A C 1
ATOM 1136 O O . PHE A 1 152 ? 4.463 8.287 -7.055 1.00 74.81 152 PHE A O 1
ATOM 1143 N N . TYR A 1 153 ? 4.607 6.655 -8.583 1.00 70.94 153 TYR A N 1
ATOM 1144 C CA . TYR A 1 153 ? 4.325 5.563 -7.654 1.00 70.94 153 TYR A CA 1
ATOM 1145 C C . TYR A 1 153 ? 5.421 5.385 -6.607 1.00 70.94 153 TYR A C 1
ATOM 1147 O O . TYR A 1 153 ? 5.116 5.171 -5.429 1.00 70.94 153 TYR A O 1
ATOM 1155 N N . LEU A 1 154 ? 6.687 5.508 -7.014 1.00 69.19 154 LEU A N 1
ATOM 1156 C CA . LEU A 1 154 ? 7.832 5.491 -6.104 1.00 69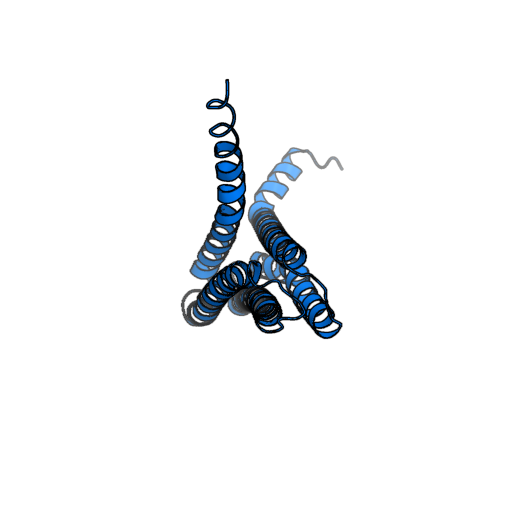.19 154 LEU A CA 1
ATOM 1157 C C . LEU A 1 154 ? 7.743 6.650 -5.101 1.00 69.19 154 LEU A C 1
ATOM 1159 O O . LEU A 1 154 ? 7.880 6.433 -3.897 1.00 69.19 154 LEU A O 1
ATOM 1163 N N . LEU A 1 155 ? 7.438 7.861 -5.579 1.00 73.69 155 LEU A N 1
ATOM 1164 C CA . LEU A 1 155 ? 7.305 9.053 -4.742 1.00 73.69 155 LEU A CA 1
ATOM 1165 C C . LEU A 1 155 ? 6.150 8.930 -3.740 1.00 73.69 155 LEU A C 1
ATOM 1167 O O . LEU A 1 155 ? 6.334 9.195 -2.553 1.00 73.69 155 LEU A O 1
ATOM 1171 N N . LEU A 1 156 ? 4.970 8.496 -4.184 1.00 71.19 156 LEU A N 1
ATOM 1172 C CA . LEU A 1 156 ? 3.824 8.281 -3.295 1.00 71.19 156 LEU A CA 1
ATOM 1173 C C . LEU A 1 156 ? 4.094 7.198 -2.247 1.00 71.19 156 LEU A C 1
ATOM 1175 O O . LEU A 1 156 ? 3.703 7.355 -1.087 1.00 71.19 156 LEU A O 1
ATOM 1179 N N . SER A 1 157 ? 4.782 6.124 -2.636 1.00 66.56 157 SER A N 1
ATOM 1180 C CA . SER A 1 157 ? 5.183 5.061 -1.709 1.00 66.56 157 SER A CA 1
ATOM 1181 C C . SER A 1 157 ? 6.173 5.583 -0.661 1.00 66.56 157 SER A C 1
ATOM 1183 O O . SER A 1 157 ? 6.038 5.273 0.522 1.00 66.56 157 SER A O 1
ATOM 1185 N N . ALA A 1 158 ? 7.113 6.447 -1.055 1.00 67.75 158 ALA A N 1
ATOM 1186 C CA . ALA A 1 158 ? 8.023 7.111 -0.123 1.00 67.75 158 ALA A CA 1
ATOM 1187 C C . ALA A 1 158 ? 7.297 8.105 0.811 1.00 67.75 158 ALA A C 1
ATOM 1189 O O . ALA A 1 158 ? 7.588 8.160 2.006 1.00 67.75 158 ALA A O 1
ATOM 1190 N N . LEU A 1 159 ? 6.309 8.856 0.310 1.00 69.94 159 LEU A N 1
ATOM 1191 C CA . LEU A 1 159 ? 5.495 9.777 1.119 1.00 69.94 159 LEU A CA 1
ATOM 1192 C C . LEU A 1 159 ? 4.652 9.048 2.178 1.00 69.94 159 LEU A C 1
ATOM 1194 O O . LEU A 1 159 ? 4.512 9.545 3.299 1.00 69.94 159 LEU A O 1
ATOM 1198 N N . MET A 1 160 ? 4.131 7.858 1.860 1.00 64.88 160 MET A N 1
ATOM 1199 C CA . MET A 1 160 ? 3.440 6.979 2.819 1.00 64.88 160 MET A CA 1
ATOM 1200 C C . MET A 1 160 ? 4.302 6.673 4.053 1.00 64.88 160 MET A C 1
ATOM 1202 O O . MET A 1 160 ? 3.789 6.665 5.172 1.00 64.88 160 MET A O 1
ATOM 1206 N N . LEU A 1 161 ? 5.608 6.494 3.855 1.00 62.59 161 LEU A N 1
ATOM 1207 C CA . LEU A 1 161 ? 6.603 6.178 4.882 1.00 62.59 161 LEU A CA 1
ATOM 1208 C C . LEU A 1 161 ? 6.842 7.346 5.859 1.00 62.59 161 LEU A C 1
ATOM 1210 O O . LEU A 1 161 ? 7.124 7.140 7.041 1.00 62.59 161 LEU A O 1
ATOM 1214 N N . MET A 1 162 ? 6.691 8.593 5.398 1.00 64.00 162 MET A N 1
ATOM 1215 C CA . MET A 1 162 ? 6.958 9.778 6.225 1.00 64.00 162 MET A CA 1
ATOM 1216 C C . MET A 1 162 ? 5.930 9.973 7.344 1.00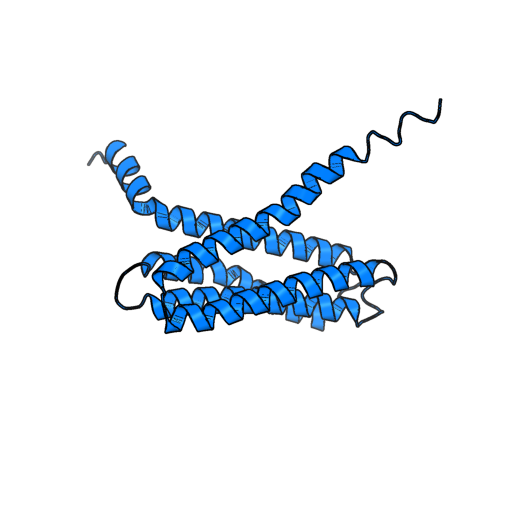 64.00 162 MET A C 1
ATOM 1218 O O . MET A 1 162 ? 6.269 10.497 8.406 1.00 64.00 162 MET A O 1
ATOM 1222 N N . ARG A 1 163 ? 4.672 9.562 7.136 1.00 63.31 163 ARG A N 1
ATOM 1223 C CA . ARG A 1 163 ? 3.605 9.710 8.142 1.00 63.31 163 ARG A CA 1
ATOM 1224 C C . ARG A 1 163 ? 3.867 8.914 9.431 1.00 63.31 163 ARG A C 1
ATOM 1226 O O . ARG A 1 163 ? 3.823 9.529 10.495 1.00 63.31 163 ARG A O 1
ATOM 1233 N N . PRO A 1 164 ? 4.152 7.596 9.399 1.00 57.84 164 PRO A N 1
ATOM 1234 C CA . PRO A 1 164 ? 4.453 6.845 10.616 1.00 57.84 164 PRO A CA 1
ATOM 1235 C C . PRO A 1 164 ? 5.757 7.303 11.286 1.00 57.84 164 PRO A C 1
ATOM 1237 O O . PRO A 1 164 ? 5.796 7.364 12.513 1.00 57.84 164 PRO A O 1
ATOM 1240 N N . LEU A 1 165 ? 6.777 7.702 10.514 1.00 56.22 165 LEU A N 1
ATOM 1241 C CA . LEU A 1 165 ? 8.043 8.220 11.053 1.00 56.22 165 LEU A CA 1
ATOM 1242 C C . LEU A 1 165 ? 7.875 9.549 11.803 1.00 56.22 165 LEU A C 1
ATOM 1244 O O . LEU A 1 165 ? 8.443 9.712 12.879 1.00 56.22 165 LEU A O 1
ATOM 1248 N N . ARG A 1 166 ? 7.053 10.476 11.289 1.00 56.50 166 ARG A N 1
ATOM 1249 C CA . ARG A 1 166 ? 6.744 11.743 11.980 1.00 56.50 166 ARG A CA 1
ATOM 1250 C C . ARG A 1 166 ? 6.026 11.539 13.314 1.00 56.50 166 ARG A C 1
ATOM 1252 O O . ARG A 1 166 ? 6.214 12.323 14.235 1.00 56.50 166 ARG A O 1
ATOM 1259 N N . ILE A 1 167 ? 5.212 10.492 13.427 1.00 57.97 167 ILE A N 1
ATOM 1260 C CA . ILE A 1 167 ? 4.500 10.175 14.673 1.00 57.97 167 ILE A CA 1
ATOM 1261 C C . ILE A 1 167 ? 5.477 9.660 15.741 1.00 57.97 167 ILE A C 1
ATOM 1263 O O . ILE A 1 167 ? 5.341 10.024 16.905 1.00 57.97 167 ILE A O 1
ATOM 1267 N N . LEU A 1 168 ? 6.491 8.877 15.355 1.00 56.94 168 LEU A N 1
ATOM 1268 C CA . LEU A 1 168 ? 7.527 8.396 16.280 1.00 56.94 168 LEU A CA 1
ATOM 1269 C C . LEU A 1 168 ? 8.448 9.526 16.761 1.00 56.94 168 LEU A C 1
ATOM 1271 O O . LEU A 1 168 ? 8.790 9.573 17.939 1.00 56.94 168 LEU A O 1
ATOM 1275 N N . THR A 1 169 ? 8.807 10.470 15.888 1.00 54.28 169 THR A N 1
ATOM 1276 C CA . THR A 1 169 ? 9.682 11.595 16.264 1.00 54.28 169 THR A CA 1
ATOM 1277 C C . THR A 1 169 ? 8.973 12.680 17.077 1.00 54.28 169 THR A C 1
ATOM 1279 O O . THR A 1 169 ? 9.620 13.363 17.867 1.00 54.28 169 THR A O 1
ATOM 1282 N N . LEU A 1 170 ? 7.653 12.834 16.933 1.00 57.12 170 LEU A N 1
ATOM 1283 C CA . LEU A 1 170 ? 6.859 13.777 17.732 1.00 57.12 170 LEU A CA 1
ATOM 1284 C C . LEU A 1 170 ? 6.339 13.169 19.045 1.00 57.12 170 LEU A C 1
ATOM 1286 O O . LEU A 1 170 ? 6.124 13.909 20.003 1.00 57.12 170 LEU A O 1
ATOM 1290 N N . GLY A 1 171 ? 6.175 11.843 19.121 1.00 48.16 171 GLY A N 1
ATOM 1291 C CA . GLY A 1 171 ? 5.747 11.143 20.338 1.00 48.16 171 GLY A CA 1
ATOM 1292 C C . GLY A 1 171 ? 6.764 11.209 21.482 1.00 48.16 171 GLY A C 1
ATOM 1293 O O . GLY A 1 171 ? 6.363 11.270 22.637 1.00 48.16 171 GLY A O 1
ATOM 1294 N N . GLY A 1 172 ? 8.062 11.287 21.168 1.00 46.22 172 GLY A N 1
ATOM 1295 C CA . GLY A 1 172 ? 9.123 11.423 22.174 1.00 46.22 172 GLY A CA 1
ATOM 1296 C C . GLY A 1 172 ? 9.212 12.805 22.831 1.00 46.22 172 GLY A C 1
ATOM 1297 O O . GLY A 1 172 ? 9.762 12.919 23.913 1.00 46.22 172 GLY A O 1
ATOM 1298 N N . ARG A 1 173 ? 8.645 13.857 22.223 1.00 52.03 173 ARG A N 1
ATOM 1299 C CA . ARG A 1 173 ? 8.729 15.235 22.749 1.00 52.03 173 ARG A CA 1
ATOM 1300 C C . ARG A 1 173 ? 7.639 15.605 23.754 1.00 52.03 173 ARG A C 1
ATOM 1302 O O . ARG A 1 173 ? 7.729 16.657 24.367 1.00 52.03 173 ARG A O 1
ATOM 1309 N N . ARG A 1 174 ? 6.589 14.790 23.895 1.00 51.94 174 ARG A N 1
ATOM 1310 C CA . ARG A 1 174 ? 5.426 15.122 24.740 1.00 51.94 174 ARG A CA 1
ATOM 1311 C C . ARG A 1 174 ? 5.502 14.544 26.153 1.00 51.94 174 ARG A C 1
ATOM 1313 O O . ARG A 1 174 ? 4.623 14.839 26.951 1.00 51.94 174 ARG A O 1
ATOM 1320 N N . GLN A 1 175 ? 6.498 13.704 26.436 1.00 54.16 175 GLN A N 1
ATOM 1321 C CA . GLN A 1 175 ? 6.644 13.042 27.733 1.00 54.16 175 GLN A CA 1
ATOM 1322 C C . GLN A 1 175 ? 7.534 13.833 28.708 1.00 54.16 175 GLN A C 1
ATOM 1324 O O . GLN A 1 175 ? 7.380 13.660 29.914 1.00 54.16 175 GLN A O 1
ATOM 1329 N N . ASP A 1 176 ? 8.356 14.763 28.207 1.00 54.38 176 ASP A N 1
ATOM 1330 C CA . ASP A 1 176 ? 9.246 15.593 29.034 1.00 54.38 176 ASP A CA 1
ATOM 1331 C C . ASP A 1 176 ? 8.523 16.780 29.707 1.00 54.38 176 ASP A C 1
ATOM 1333 O O . ASP A 1 176 ? 8.869 17.153 30.821 1.00 54.38 176 ASP A O 1
ATOM 1337 N N . ASP A 1 177 ? 7.444 17.315 29.119 1.00 56.19 177 ASP A N 1
ATOM 1338 C CA . ASP A 1 177 ? 6.752 18.518 29.639 1.00 56.19 177 ASP A CA 1
ATOM 1339 C C . ASP A 1 177 ? 5.822 18.263 30.845 1.00 56.19 177 ASP A C 1
ATOM 1341 O O . ASP A 1 177 ? 5.315 19.197 31.464 1.00 56.19 177 ASP A O 1
ATOM 1345 N N . THR A 1 178 ? 5.560 17.001 31.199 1.00 57.72 178 THR A N 1
ATOM 1346 C CA . THR A 1 178 ? 4.673 16.641 32.327 1.00 57.72 178 THR A CA 1
ATOM 1347 C C . THR A 1 178 ? 5.412 16.267 33.614 1.00 57.72 178 THR A C 1
ATOM 1349 O O . THR A 1 178 ? 4.758 15.975 34.614 1.00 57.72 178 THR A O 1
ATOM 1352 N N . GLY A 1 179 ? 6.750 16.276 33.612 1.00 52.12 179 GLY A N 1
ATOM 1353 C CA . GLY A 1 179 ? 7.571 15.887 34.765 1.00 52.12 179 GLY A CA 1
ATOM 1354 C C . GLY A 1 179 ? 7.994 17.026 35.701 1.00 52.12 179 GLY A C 1
ATOM 1355 O O . GLY A 1 179 ? 8.368 16.748 36.835 1.00 52.12 179 GLY A O 1
ATOM 1356 N N . GLU A 1 180 ? 7.925 18.290 35.271 1.00 55.88 180 GLU A N 1
ATOM 1357 C CA . GLU A 1 180 ? 8.573 19.411 35.985 1.00 55.88 180 GLU A CA 1
ATOM 1358 C C . GLU A 1 180 ? 7.638 20.340 36.781 1.00 55.88 180 GLU A C 1
ATOM 1360 O O . GLU A 1 180 ? 8.108 21.310 37.362 1.00 55.88 180 GLU A O 1
ATOM 1365 N N . ASN A 1 181 ? 6.332 20.057 36.875 1.00 52.28 181 ASN A N 1
ATOM 1366 C CA . ASN A 1 181 ? 5.379 20.958 37.554 1.00 52.28 181 ASN A CA 1
ATOM 1367 C C . ASN A 1 181 ? 4.756 20.378 38.839 1.00 52.28 181 ASN A C 1
ATOM 1369 O O . ASN A 1 181 ? 3.637 20.731 39.211 1.00 52.28 181 ASN A O 1
ATOM 1373 N N . GLY A 1 182 ? 5.461 19.454 39.496 1.00 55.50 182 GLY A N 1
ATOM 1374 C CA . GLY A 1 182 ? 4.981 18.736 40.682 1.00 55.50 182 GLY A CA 1
ATOM 1375 C C . GLY A 1 182 ? 6.023 18.571 41.789 1.00 55.50 182 GLY A C 1
ATOM 1376 O O . GLY A 1 182 ? 6.054 17.508 42.407 1.00 55.50 182 GLY A O 1
ATOM 1377 N N . ALA A 1 183 ? 6.868 19.581 42.013 1.00 47.12 183 ALA A N 1
ATOM 1378 C CA . ALA A 1 183 ? 7.761 19.675 43.170 1.00 47.12 183 ALA A CA 1
ATOM 1379 C C . ALA A 1 183 ? 7.501 20.972 43.944 1.00 47.12 183 ALA A C 1
ATOM 1381 O O . ALA A 1 183 ? 7.333 22.021 43.281 1.00 47.12 183 ALA A O 1
#